Protein 4XUL (pdb70)

B-factor: mean 63.4, std 15.72, range [35.05, 127.14]

Secondary structure (DSSP, 8-state):
-----S-B--HHHHHHIIIIIHHHH-SS--GGGEEEEHHHHTT-SB--EEEEEEE-TTTSSTTTHHHHHHHHHHHHHH-TTEEEEEEEEEE-GGG--SS--HHHHHHHHHHS-HHHHHHHHHHHHHTSS-HHHHHHHHHHHSHHHHEEEE-HHHHHHTEEEETTTEEEEHHHHHHT-SEEEEEEEEEETTEEEEEEEEEE-S----HHHHHHHHHHHHHHHHHTT-TTTTHHHHHHHTTT-HHHHHHHHIIIIIISHHHHHHHHHHHHHHHHHHTT---HHHHHHHHHHHHHHHTTSTT---SHHHHHHHHTT---HHHHHHHHHHHHHHHHHHHHHHHHHHHHHHHHHHHTTS-GGGSTTT---

Foldseek 3Di:
DDDLAADFFDVVLVVCCLPPPQVLQALDSDPVQKDWDDVVVVRFTRDAATEMEGECPPVFALVCVLVSVLVSLVSQVVDPFKDWLKKWFAFDCLQDDDPLDPVSLVSNLVQDDPVLNVVLVVLCVVPVPPSVLSVLVNCVSCVCLTTPMDFSVQSNVQWDAHTPRDIDGDSVGSSPGFKMWIWMWGDRRQATHIYIYIYGRDPDDCVVVVVVVLLSQCCVCFSVLLLLSLLVLVLVVCVVPPVVNVVSSCLNRPVLVLLVNLLSLLVVLVSCVVSVNDFLVNLVSSLVNSLVCQVVPPPQDDPLSVVLVVLVVDDDSVSNSVSNNVSSVVVSVSSSVVSSVVNNVVSVVSLVVDDPVCSVVSHDD

Radius of gyration: 21.6 Å; Cα contacts (8 Å, |Δi|>4): 458; chains: 1; bounding box: 47×71×52 Å

Sequence (365 aa):
HHSPGSLIYTYKLEKYVRTKIFPKILLIPDKNRYIIKGSFRRRVPFVTDIDVVNNVYPEISRENIYDEIIKLVNNIQSDPNIILAYLSCGTDERFKISTGSSKELSNIQSLLPDNEKNEFQLVLNKYYNDQQKKLFFLNELIWDHYKLRWKPEDVLIGSMNLANNVSVNFRETVENNSTILLQYYVKLGSYPVGIDVVINYQKIDLTPAYKNAALYQLQLANYSREYYYMLFPLRYYFKNNQDISQRLENIIEKKYGLYKQLMVRIDDYHTLYKSGNLKIDMATNIVIGILRDIEKLPGFESDTIYQIKKVATNNSPSIKIEEWDILLKVLYQEINTAVNNKSRKYFYRYIAMVPPQDRSKNYIS

Nearest PDB structures (foldseek):
  4xul-assembly1_A  TM=1.003E+00  e=8.164E-62  Megavirus chiliensis
  4ams-assembly1_A  TM=9.690E-01  e=1.273E-52  Megavirus chiliensis
  4amq-assembly1_A  TM=9.498E-01  e=6.134E-34  Acanthamoeba polyphaga mimivirus
  4r32-assembly1_A  TM=4.642E-01  e=8.174E+00  Homo sapiens

Organism: NCBI:txid1094892

Structure (mmCIF, N/CA/C/O backbone):
data_4XUL
#
_entry.id   4XUL
#
_cell.length_a   99.360
_cell.length_b   99.360
_cell.length_c   168.994
_cell.angle_alpha   90.000
_cell.angle_beta   90.000
_cell.angle_gamma   90.000
#
_symmetry.space_group_name_H-M   'P 43 21 2'
#
loop_
_entity.id
_entity.type
_entity.pdbx_description
1 polymer mg662
2 non-polymer 'MAGNESIUM ION'
3 non-polymer 'SODIUM ION'
4 non-polymer "GUANOSINE-5'-TRIPHOSPHATE"
5 water water
#
loop_
_atom_site.group_PDB
_atom_site.id
_atom_site.type_symbol
_atom_site.label_atom_id
_atom_site.label_alt_id
_atom_site.label_comp_id
_atom_site.label_asym_id
_atom_site.label_entity_id
_atom_site.label_seq_id
_atom_site.pdbx_PDB_ins_code
_atom_site.Cartn_x
_atom_site.Cartn_y
_atom_site.Cartn_z
_atom_site.occupancy
_atom_site.B_iso_or_equiv
_atom_site.auth_seq_id
_atom_site.auth_comp_id
_atom_site.auth_asym_id
_atom_site.auth_atom_id
_atom_site.pdbx_PDB_model_num
ATOM 1 N N . HIS A 1 8 ? 31.305 7.054 59.905 0.75 80.32 6 HIS A N 1
ATOM 2 C CA . HIS A 1 8 ? 31.276 8.257 59.077 0.75 97.38 6 HIS A CA 1
ATOM 3 C C . HIS A 1 8 ? 29.860 8.776 58.832 0.75 87.24 6 HIS A C 1
ATOM 4 O O . HIS A 1 8 ? 28.932 7.997 58.612 0.75 95.74 6 HIS A O 1
ATOM 11 N N . HIS A 1 9 ? 29.708 10.098 58.862 0.81 95.52 7 HIS A N 1
ATOM 12 C CA . HIS A 1 9 ? 28.442 10.746 58.529 0.81 91.70 7 HIS A CA 1
ATOM 13 C C . HIS A 1 9 ? 28.663 11.970 57.635 0.81 95.36 7 HIS A C 1
ATOM 14 O O . HIS A 1 9 ? 29.737 12.575 57.648 0.81 92.99 7 HIS A O 1
ATOM 21 N N . SER A 1 10 ? 27.640 12.338 56.867 1.00 100.33 8 SER A N 1
ATOM 22 C CA . SER A 1 10 ? 27.722 13.501 55.986 1.00 112.07 8 SER A CA 1
ATOM 23 C C . SER A 1 10 ? 26.824 14.634 56.474 1.00 96.85 8 SER A C 1
ATOM 24 O O . SER A 1 10 ? 27.224 15.799 56.485 1.00 99.49 8 SER A O 1
ATOM 27 N N . PRO A 1 18 ? 15.845 33.420 50.840 1.00 113.88 16 PRO A N 1
ATOM 28 C CA . PRO A 1 18 ? 16.707 34.468 51.399 1.00 107.79 16 PRO A CA 1
ATOM 29 C C . PRO A 1 18 ? 17.075 34.209 52.860 1.00 113.68 16 PRO A C 1
ATOM 30 O O . PRO A 1 18 ? 17.372 33.072 53.234 1.00 105.40 16 PRO A O 1
ATOM 34 N N . GLY A 1 19 ? 17.051 35.263 53.670 1.00 99.45 17 GLY A N 1
ATOM 35 C CA . GLY A 1 19 ? 17.416 35.171 55.072 1.00 80.44 17 GLY A CA 1
ATOM 36 C C . GLY A 1 19 ? 17.683 36.546 55.651 1.00 80.44 17 GLY A C 1
ATOM 37 O O . GLY A 1 19 ? 17.692 37.541 54.925 1.00 81.93 17 GLY A O 1
ATOM 38 N N . SER A 1 20 ? 17.894 36.610 56.961 1.00 67.01 18 SER A N 1
ATOM 39 C CA . SER A 1 20 ? 18.198 37.878 57.609 1.00 60.56 18 SER A CA 1
ATOM 40 C C . SER A 1 20 ? 19.585 38.336 57.176 1.00 65.20 18 SER A C 1
ATOM 41 O O . SER A 1 20 ? 20.450 37.513 56.876 1.00 69.73 18 SER A O 1
ATOM 44 N N . LEU A 1 21 ? 19.796 39.647 57.135 1.00 54.55 19 LEU A N 1
ATOM 45 C CA . LEU A 1 21 ? 21.050 40.191 56.624 1.00 51.24 19 LEU A CA 1
ATOM 46 C C . LEU A 1 21 ? 22.217 39.883 57.556 1.00 49.64 19 LEU A C 1
ATOM 47 O O . LEU A 1 21 ? 22.205 40.254 58.727 1.00 45.99 19 LEU A O 1
ATOM 52 N N . ILE A 1 22 ? 23.222 39.195 57.023 1.00 52.40 20 I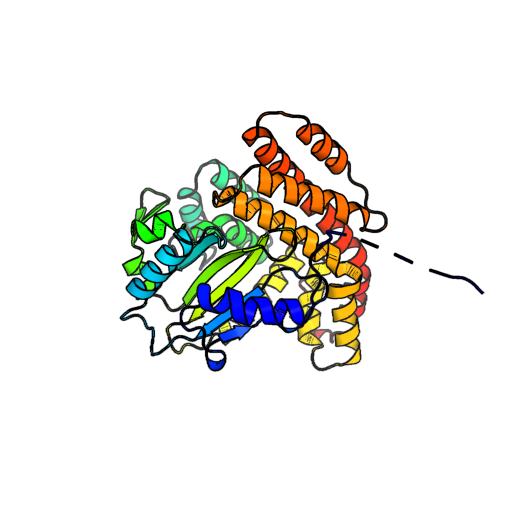LE A N 1
ATOM 53 C CA . ILE A 1 22 ? 24.415 38.847 57.786 1.00 44.69 20 ILE A CA 1
ATOM 54 C C . ILE A 1 22 ? 25.597 39.667 57.283 1.00 46.81 20 ILE A C 1
ATOM 55 O O . ILE A 1 22 ? 25.710 39.928 56.084 1.00 54.76 20 ILE A O 1
ATOM 60 N N . TYR A 1 23 ? 26.472 40.085 58.193 1.00 45.55 21 TYR A N 1
ATOM 61 C CA . TYR A 1 23 ? 27.625 40.871 57.784 1.00 52.87 21 TYR A CA 1
ATOM 62 C C . TYR A 1 23 ? 28.598 40.039 56.964 1.00 61.21 21 TYR A C 1
ATOM 63 O O . TYR A 1 23 ? 28.981 38.938 57.357 1.00 60.95 21 TYR A O 1
ATOM 72 N N . THR A 1 24 ? 28.991 40.590 55.821 1.00 61.74 22 THR A N 1
ATOM 73 C CA . THR A 1 24 ? 30.127 40.097 55.055 1.00 59.59 22 THR A CA 1
ATOM 74 C C . THR A 1 24 ? 30.947 41.304 54.630 1.00 65.18 22 THR A C 1
ATOM 75 O O . THR A 1 24 ? 30.410 42.407 54.510 1.00 57.82 22 THR A O 1
ATOM 79 N N . TYR A 1 25 ? 32.241 41.107 54.407 0.94 58.14 23 TYR A N 1
ATOM 80 C CA . TYR A 1 25 ? 33.085 42.194 53.923 0.94 65.71 23 TYR A CA 1
ATOM 81 C C . TYR A 1 25 ? 32.619 42.648 52.539 0.94 61.98 23 TYR A C 1
ATOM 82 O O . TYR A 1 25 ? 32.786 43.810 52.165 0.94 62.26 23 TYR A O 1
ATOM 91 N N . LYS A 1 26 ? 32.027 41.722 51.792 1.00 58.24 24 LYS A N 1
ATOM 92 C CA . LYS A 1 26 ? 31.444 42.027 50.491 1.00 63.58 24 LYS A CA 1
ATOM 93 C C . LYS A 1 26 ? 30.331 43.059 50.628 1.00 62.69 24 LYS A C 1
ATOM 94 O O . LYS A 1 26 ? 30.184 43.947 49.788 1.00 59.86 24 LYS A O 1
ATOM 100 N N . LEU A 1 27 ? 29.547 42.930 51.693 1.00 64.24 25 LEU A N 1
ATOM 101 C CA . LEU A 1 27 ? 28.478 43.876 51.986 1.00 55.90 25 LEU A CA 1
ATOM 102 C C . LEU A 1 27 ? 29.036 45.270 52.246 1.00 50.38 25 LEU A C 1
ATOM 103 O O . LEU A 1 27 ? 28.567 46.249 51.666 1.00 50.35 25 LEU A O 1
ATOM 108 N N . GLU A 1 28 ? 30.037 45.355 53.118 1.00 46.54 26 GLU A N 1
ATOM 109 C CA . GLU A 1 28 ? 30.654 46.637 53.445 1.00 62.63 26 GLU A CA 1
ATOM 110 C C . GLU A 1 28 ? 31.248 47.330 52.218 1.00 56.90 26 GLU A C 1
ATOM 111 O O . GLU A 1 28 ? 31.091 48.538 52.047 1.00 57.69 26 GLU A O 1
ATOM 117 N N . LYS A 1 29 ? 31.930 46.569 51.369 0.95 56.86 27 LYS A N 1
ATOM 118 C CA . LYS A 1 29 ? 32.554 47.149 50.184 0.95 53.34 27 LYS A CA 1
ATOM 119 C C . LYS A 1 29 ? 31.485 47.709 49.257 0.95 54.47 27 LYS A C 1
ATOM 120 O O . LYS A 1 29 ? 31.677 48.750 48.630 0.95 56.40 27 LYS A O 1
ATOM 126 N N . TYR A 1 30 ? 30.348 47.025 49.196 1.00 50.04 28 TYR A N 1
ATOM 127 C CA . TYR A 1 30 ? 29.227 47.491 48.392 1.00 49.71 28 TYR A CA 1
ATOM 128 C C . TYR A 1 30 ? 28.667 48.828 48.884 1.00 64.83 28 TYR A C 1
ATOM 129 O O . TYR A 1 30 ? 28.427 49.730 48.082 1.00 53.72 28 TYR A O 1
ATOM 138 N N . VAL A 1 31 ? 28.448 48.962 50.191 1.00 56.70 29 VAL A N 1
ATOM 139 C CA . VAL A 1 31 ? 27.835 50.186 50.703 1.00 56.20 29 VAL A CA 1
ATOM 140 C C . VAL A 1 31 ? 28.807 51.364 50.599 1.00 45.89 29 VAL A C 1
ATOM 141 O O . VAL A 1 31 ? 28.390 52.491 50.340 1.00 53.36 29 VAL A O 1
ATOM 145 N N . ARG A 1 32 ? 30.099 51.097 50.770 1.00 45.11 30 ARG A N 1
ATOM 146 C CA . ARG A 1 32 ? 31.108 52.148 50.712 1.00 51.23 30 ARG A CA 1
ATOM 147 C C . ARG A 1 32 ? 31.346 52.648 49.288 1.00 55.84 30 ARG A C 1
ATOM 148 O O . ARG A 1 32 ? 31.596 53.836 49.078 1.00 63.31 30 ARG A O 1
ATOM 156 N N . THR A 1 33 ? 31.265 51.748 48.312 1.00 56.89 31 THR A N 1
ATOM 157 C CA . THR A 1 33 ? 31.596 52.098 46.932 1.00 58.13 31 THR A CA 1
ATOM 158 C C . THR A 1 33 ? 30.371 52.428 46.079 1.00 56.38 31 THR A C 1
ATOM 159 O O . THR A 1 33 ? 30.465 53.205 45.129 1.00 62.85 31 THR A O 1
ATOM 163 N N . LYS A 1 34 ? 29.224 51.848 46.419 1.00 51.06 32 LYS A N 1
ATOM 164 C CA . LYS A 1 34 ? 28.018 52.054 45.624 1.00 52.02 32 LYS A CA 1
ATOM 165 C C . LYS A 1 34 ? 26.979 52.939 46.320 1.00 60.49 32 LYS A C 1
ATOM 166 O O . LYS A 1 34 ? 26.295 53.718 45.662 1.00 58.16 32 LYS A O 1
ATOM 172 N N . ILE A 1 35 ? 26.859 52.827 47.640 1.00 57.99 33 ILE A N 1
ATOM 173 C CA . ILE A 1 35 ? 25.818 53.562 48.359 1.00 48.22 33 ILE A CA 1
ATOM 174 C C . ILE A 1 35 ? 26.295 54.911 48.898 1.00 43.51 33 ILE A C 1
ATOM 175 O O . ILE A 1 35 ? 25.647 55.934 48.681 1.00 51.15 33 ILE A O 1
ATOM 180 N N . PHE A 1 36 ? 27.417 54.905 49.610 1.00 45.08 34 PHE A N 1
ATOM 181 C CA . PHE A 1 36 ? 27.947 56.127 50.215 1.00 51.19 34 PHE A CA 1
ATOM 182 C C . PHE A 1 36 ? 28.177 57.287 49.236 1.00 53.87 34 PHE A C 1
ATOM 183 O O . PHE A 1 36 ? 27.908 58.434 49.590 1.00 56.46 34 PHE A O 1
ATOM 191 N N . PRO A 1 37 ? 28.672 57.009 48.011 1.00 58.40 35 PRO A N 1
ATOM 192 C CA . PRO A 1 37 ? 28.825 58.153 47.102 1.00 52.10 35 PRO A CA 1
ATOM 193 C C . PRO A 1 37 ? 27.510 58.864 46.775 1.00 48.31 35 PRO A C 1
ATOM 194 O O . PRO A 1 37 ? 27.536 60.006 46.319 1.00 53.49 35 PRO A O 1
ATOM 198 N N . LYS A 1 38 ? 26.382 58.204 47.019 1.00 52.88 36 LYS A N 1
ATOM 199 C CA . LYS A 1 38 ? 25.077 58.772 46.704 1.00 48.44 36 LYS A CA 1
ATOM 200 C C . LYS A 1 38 ? 24.409 59.475 47.887 1.00 62.80 36 LYS A C 1
ATOM 201 O O . LYS A 1 38 ? 23.563 60.346 47.691 1.00 53.12 36 LYS A O 1
ATOM 207 N N . ILE A 1 39 ? 24.774 59.103 49.111 1.00 50.95 37 ILE A N 1
ATOM 208 C CA . ILE A 1 39 ? 24.050 59.614 50.274 1.00 50.71 37 ILE A CA 1
ATOM 209 C C . ILE A 1 39 ? 24.884 60.504 51.193 1.00 44.42 37 ILE A C 1
ATOM 210 O O . ILE A 1 39 ? 24.347 61.103 52.124 1.00 50.15 37 ILE A O 1
ATOM 215 N N . LEU A 1 40 ? 26.186 60.589 50.942 1.00 46.74 38 LEU A N 1
ATOM 216 C CA . LEU A 1 40 ? 27.041 61.488 51.709 1.00 45.05 38 LEU A CA 1
ATOM 217 C C . LEU A 1 40 ? 27.214 62.813 50.971 1.00 55.68 38 LEU A C 1
ATOM 218 O O . LEU A 1 40 ? 27.044 62.876 49.756 1.00 54.92 38 LEU A O 1
ATOM 223 N N . LEU A 1 41 ? 27.541 63.872 51.707 1.00 52.05 39 LEU A N 1
ATOM 224 C CA . LEU A 1 41 ? 27.791 65.172 51.090 1.00 53.98 39 LEU A CA 1
ATOM 225 C C . LEU A 1 41 ? 29.223 65.267 50.581 1.00 50.71 39 LEU A C 1
ATOM 226 O O . LEU A 1 41 ? 29.479 65.868 49.540 1.00 57.25 39 LEU A O 1
ATOM 231 N N . ILE A 1 42 ? 30.156 64.677 51.322 1.00 47.60 40 ILE A N 1
ATOM 232 C CA . ILE A 1 42 ? 31.535 64.553 50.864 1.00 47.86 40 ILE A CA 1
ATOM 233 C C . ILE A 1 42 ? 31.971 63.095 50.987 1.00 51.33 40 ILE A C 1
ATOM 234 O O . ILE A 1 42 ? 32.408 62.659 52.051 1.00 56.13 40 ILE A O 1
ATOM 239 N N . PRO A 1 43 ? 31.844 62.338 49.888 1.00 52.92 41 PRO A N 1
ATOM 240 C CA . PRO A 1 43 ? 32.020 60.880 49.865 1.00 50.93 41 PRO A CA 1
ATOM 241 C C . PRO A 1 43 ? 33.460 60.399 50.041 1.00 57.04 41 PRO A C 1
ATOM 242 O O . PRO A 1 43 ? 33.684 59.190 50.000 1.00 80.32 41 PRO A O 1
ATOM 246 N N . ASP A 1 44 ? 34.413 61.307 50.233 1.00 61.72 42 ASP A N 1
ATOM 247 C CA . ASP A 1 44 ? 35.808 60.903 50.386 1.00 56.36 42 ASP A CA 1
ATOM 248 C C . ASP A 1 44 ? 36.013 60.127 51.684 1.00 61.48 42 ASP A C 1
ATOM 249 O O . ASP A 1 44 ? 35.532 60.534 52.739 1.00 62.54 42 ASP A O 1
ATOM 254 N N . LYS A 1 45 ? 36.747 59.019 51.596 1.00 61.11 43 LYS A N 1
ATOM 255 C CA . LYS A 1 45 ? 36.908 58.086 52.712 1.00 60.03 43 LYS A CA 1
ATOM 256 C C . LYS A 1 45 ? 37.545 58.712 53.951 1.00 63.43 43 LYS A C 1
ATOM 257 O O . LYS A 1 45 ? 37.364 58.216 55.063 1.00 59.00 43 LYS A O 1
ATOM 263 N N . ASN A 1 46 ? 38.289 59.795 53.763 1.00 53.92 44 ASN A N 1
ATOM 264 C CA . ASN A 1 46 ? 38.918 60.472 54.890 1.00 63.25 44 ASN A CA 1
ATOM 265 C C . ASN A 1 46 ? 37.991 61.503 55.520 1.00 50.55 44 ASN A C 1
ATOM 266 O O . ASN A 1 46 ? 38.339 62.135 56.515 1.00 55.92 44 ASN A O 1
ATOM 271 N N . ARG A 1 47 ? 36.806 61.660 54.941 1.00 51.75 45 ARG A N 1
ATOM 272 C CA . ARG A 1 47 ? 35.846 62.643 55.427 1.00 55.39 45 ARG A CA 1
ATOM 273 C C . ARG A 1 47 ? 34.623 61.998 56.081 1.00 59.43 45 ARG A C 1
ATOM 274 O O . ARG A 1 47 ? 33.678 62.692 56.455 1.00 54.88 45 ARG A O 1
ATOM 282 N N . TYR A 1 48 ? 34.626 60.674 56.209 1.00 51.68 46 TYR A N 1
ATOM 283 C CA . TYR A 1 48 ? 33.541 60.015 56.926 1.00 49.97 46 TYR A CA 1
ATOM 284 C C . TYR A 1 48 ? 34.036 58.862 57.788 1.00 57.82 46 TYR A C 1
ATOM 285 O O . TYR A 1 48 ? 35.058 58.238 57.502 1.00 51.58 46 TYR A O 1
ATOM 294 N N . ILE A 1 49 ? 33.293 58.596 58.854 1.00 53.58 47 ILE A N 1
ATOM 295 C CA . ILE A 1 49 ? 33.626 57.530 59.783 1.00 58.94 47 ILE A CA 1
ATOM 296 C C . ILE A 1 49 ? 32.404 56.657 60.043 1.00 59.88 47 ILE A C 1
ATOM 297 O O . ILE A 1 49 ? 31.325 57.160 60.353 1.00 48.97 47 ILE A O 1
ATOM 302 N N . ILE A 1 50 ? 32.572 55.348 59.897 1.00 51.27 48 ILE A N 1
ATOM 303 C CA . ILE A 1 50 ? 31.520 54.411 60.257 1.00 50.70 48 ILE A CA 1
ATOM 304 C C . ILE A 1 50 ? 31.543 54.170 61.762 1.00 46.61 48 ILE A C 1
ATOM 305 O O . ILE A 1 50 ? 32.592 53.887 62.334 1.00 51.52 48 ILE A O 1
ATOM 310 N N . LYS A 1 51 ? 30.387 54.302 62.402 1.00 45.96 49 LYS A N 1
ATOM 311 C CA . LYS A 1 51 ? 30.280 54.108 63.844 1.00 48.33 49 LYS A CA 1
ATOM 312 C C . LYS A 1 51 ? 29.307 52.979 64.157 1.00 52.33 49 LYS A C 1
ATOM 313 O O . LYS A 1 51 ? 28.766 52.344 63.252 1.00 50.53 49 LYS A O 1
ATOM 319 N N . GLY A 1 52 ? 29.081 52.738 65.443 1.00 49.45 50 GLY A N 1
ATOM 320 C CA . GLY A 1 52 ? 28.085 51.771 65.868 1.00 51.12 50 GLY A CA 1
ATOM 321 C C . GLY A 1 52 ? 28.457 50.327 65.590 1.00 45.16 50 GLY A C 1
ATOM 322 O O . GLY A 1 52 ? 29.634 49.985 65.474 1.00 50.80 50 GLY A O 1
ATOM 323 N N . SER A 1 53 ? 27.441 49.481 65.467 1.00 45.30 51 SER A N 1
ATOM 324 C CA . SER A 1 53 ? 27.650 48.041 65.384 1.00 50.51 51 SER A CA 1
ATOM 325 C C . SER A 1 53 ? 28.218 47.580 64.041 1.00 47.26 51 SER A C 1
ATOM 326 O O . SER A 1 53 ? 28.843 46.523 63.966 1.00 44.15 51 SER A O 1
ATOM 329 N N . PHE A 1 54 ? 28.002 48.357 62.981 1.00 44.03 52 PHE A N 1
ATOM 330 C CA . PHE A 1 54 ? 28.524 47.975 61.669 1.00 50.08 52 PHE A CA 1
ATOM 331 C C . PHE A 1 54 ? 30.039 48.152 61.616 1.00 47.00 52 PHE A C 1
ATOM 332 O O . PHE A 1 54 ? 30.729 47.431 60.896 1.00 49.45 52 PHE A O 1
ATOM 340 N N . ARG A 1 55 ? 30.551 49.107 62.387 1.00 46.77 53 ARG A N 1
ATOM 341 C CA . ARG A 1 55 ? 31.991 49.272 62.538 1.00 52.66 53 ARG A CA 1
ATOM 342 C C . ARG A 1 55 ? 32.610 48.064 63.242 1.00 50.87 53 ARG A C 1
ATOM 343 O O . ARG A 1 55 ? 33.755 47.697 62.977 1.00 52.06 53 ARG A O 1
ATOM 351 N N . ARG A 1 56 ? 31.849 47.454 64.146 1.00 46.64 54 ARG A N 1
ATOM 352 C CA . ARG A 1 56 ? 32.310 46.268 64.863 1.00 54.94 54 ARG A CA 1
ATOM 353 C C . ARG A 1 56 ? 31.995 45.004 64.073 1.00 49.52 54 ARG A C 1
ATOM 354 O O . ARG A 1 56 ? 32.292 43.894 64.517 1.00 58.47 54 ARG A O 1
ATOM 362 N N . ARG A 1 57 ? 31.378 45.188 62.908 1.00 48.47 55 ARG A N 1
ATOM 363 C CA . ARG A 1 57 ? 31.070 44.089 61.994 1.00 44.93 55 ARG A CA 1
ATOM 364 C C . ARG A 1 57 ? 30.263 42.972 62.657 1.00 59.71 55 ARG A C 1
ATOM 365 O O . ARG A 1 57 ? 30.564 41.792 62.476 1.00 53.25 55 ARG A O 1
ATOM 373 N N . VAL A 1 58 ? 29.239 43.348 63.420 1.00 47.08 56 VAL A N 1
ATOM 374 C CA . VAL A 1 58 ? 28.401 42.366 64.101 1.00 51.82 56 VAL A CA 1
ATOM 375 C C . VAL A 1 58 ? 27.641 41.517 63.075 1.00 50.19 56 VAL A C 1
ATOM 376 O O . VAL A 1 58 ? 27.226 42.022 62.030 1.00 51.06 56 VAL A O 1
ATOM 380 N N . PRO A 1 59 ? 27.489 40.211 63.357 1.00 50.83 57 PRO A N 1
ATOM 381 C CA . PRO A 1 59 ? 26.908 39.262 62.397 1.00 48.93 57 PRO A CA 1
ATOM 382 C C . PRO A 1 59 ? 25.476 39.591 61.981 1.00 48.61 57 PRO A C 1
ATOM 383 O O . PRO A 1 59 ? 25.167 39.523 60.794 1.00 54.34 57 PRO A O 1
ATOM 387 N N . PHE A 1 60 ? 24.615 39.934 62.931 1.00 47.40 58 PHE A N 1
ATOM 388 C CA . PHE A 1 60 ? 23.240 40.278 62.587 1.00 47.12 58 PHE A CA 1
ATOM 389 C C . PHE A 1 60 ? 23.118 41.785 62.371 1.00 52.17 58 PHE A C 1
ATOM 390 O O . PHE A 1 60 ? 22.872 42.547 63.309 1.00 46.24 58 PHE A O 1
ATOM 398 N N . VAL A 1 61 ? 23.314 42.201 61.122 1.00 48.10 59 VAL A N 1
ATOM 399 C CA . VAL A 1 61 ? 23.279 43.609 60.745 1.00 44.38 59 VAL A CA 1
ATOM 400 C C . VAL A 1 61 ? 21.962 44.264 61.143 1.00 43.42 59 VAL A C 1
ATOM 401 O O . VAL A 1 61 ? 20.885 43.763 60.821 1.00 48.14 59 VAL A O 1
ATOM 405 N N . THR A 1 62 ? 22.056 45.375 61.864 1.00 40.89 60 THR A N 1
ATOM 406 C CA . THR A 1 62 ? 20.878 46.140 62.252 1.00 46.54 60 THR A CA 1
ATOM 407 C C . THR A 1 62 ? 20.724 47.356 61.349 1.00 40.27 60 THR A C 1
ATOM 408 O O . THR A 1 62 ? 19.779 47.450 60.567 1.00 52.47 60 THR A O 1
ATOM 412 N N . ASP A 1 63 ? 21.663 48.287 61.466 0.97 44.30 61 ASP A N 1
ATOM 413 C CA . ASP A 1 63 ? 21.695 49.447 60.590 0.97 46.36 61 ASP A CA 1
ATOM 414 C C . ASP A 1 63 ? 23.139 49.872 60.370 0.97 45.60 61 ASP A C 1
ATOM 415 O O . ASP A 1 63 ? 24.063 49.216 60.847 0.97 46.64 61 ASP A O 1
ATOM 420 N N . ILE A 1 64 ? 23.333 50.964 59.641 1.00 44.45 62 ILE A N 1
ATOM 421 C CA . ILE A 1 64 ? 24.672 51.495 59.426 1.00 41.36 62 ILE A CA 1
ATOM 422 C C . ILE A 1 64 ? 24.714 52.956 59.850 1.00 42.98 62 ILE A C 1
ATOM 423 O O . ILE A 1 64 ? 23.912 53.767 59.391 1.00 47.36 62 ILE A O 1
ATOM 428 N N . ASP A 1 65 ? 25.648 53.285 60.736 0.91 42.16 63 ASP A N 1
ATOM 429 C CA . ASP A 1 65 ? 25.743 54.630 61.287 0.91 41.56 63 ASP A CA 1
ATOM 430 C C . ASP A 1 65 ? 27.024 55.306 60.804 0.91 46.10 63 ASP A C 1
ATOM 431 O O . ASP A 1 65 ? 28.120 54.765 60.969 0.91 46.54 63 ASP A O 1
ATOM 436 N N . VAL A 1 66 ? 26.877 56.478 60.187 1.00 40.10 64 VAL A N 1
ATOM 437 C CA . VAL A 1 66 ? 28.010 57.187 59.583 1.00 46.22 64 VAL A CA 1
ATOM 438 C C . VAL A 1 66 ? 28.041 58.659 59.958 1.00 42.73 64 VAL A C 1
ATOM 439 O O . VAL A 1 66 ? 26.998 59.309 60.040 1.00 48.68 64 VAL A O 1
ATOM 443 N N . VAL A 1 67 ? 29.244 59.186 60.155 1.00 47.12 65 VAL A N 1
ATOM 444 C CA . VAL A 1 67 ? 29.417 60.612 60.388 1.00 44.06 65 VAL A CA 1
ATOM 445 C C . VAL A 1 67 ? 30.225 61.232 59.259 1.00 49.33 65 VAL A C 1
ATOM 446 O O . VAL A 1 67 ? 31.330 60.787 58.959 1.00 45.99 65 VAL A O 1
ATOM 450 N N . ASN A 1 68 ? 29.658 62.257 58.633 1.00 46.07 66 ASN A N 1
ATOM 451 C CA . ASN A 1 68 ? 30.316 62.971 57.549 1.00 43.10 66 ASN A CA 1
ATOM 452 C C . ASN A 1 68 ? 30.784 64.335 58.045 1.00 50.03 66 ASN A C 1
ATOM 453 O O . ASN A 1 68 ? 29.971 65.210 58.342 1.00 42.39 66 ASN A O 1
ATOM 458 N N . ASN A 1 69 ? 32.096 64.505 58.159 1.00 41.48 67 ASN A N 1
ATOM 459 C CA . ASN A 1 69 ? 32.666 65.774 58.603 1.00 52.73 67 ASN A CA 1
ATOM 460 C C . ASN A 1 69 ? 32.987 66.670 57.416 1.00 53.55 67 ASN A C 1
ATOM 461 O O . ASN A 1 69 ? 34.043 66.538 56.794 1.00 56.66 67 ASN A O 1
ATOM 466 N N . VAL A 1 70 ? 32.072 67.584 57.109 1.00 44.20 68 VAL A N 1
ATOM 467 C CA . VAL A 1 70 ? 32.125 68.314 55.846 1.00 45.81 68 VAL A CA 1
ATOM 468 C C . VAL A 1 70 ? 32.699 69.733 55.964 1.00 49.74 68 VAL A C 1
ATOM 469 O O . VAL A 1 70 ? 32.926 70.404 54.956 1.00 45.66 68 VAL A O 1
ATOM 473 N N . TYR A 1 71 ? 32.937 70.185 57.190 1.00 50.76 69 TYR A N 1
ATOM 474 C CA . TYR A 1 71 ? 33.570 71.483 57.416 1.00 45.60 69 TYR A CA 1
ATOM 475 C C . TYR A 1 71 ? 35.040 71.414 57.007 1.00 50.32 69 TYR A C 1
ATOM 476 O O . TYR A 1 71 ? 35.715 70.428 57.308 1.00 57.89 69 TYR A O 1
ATOM 485 N N . PRO A 1 72 ? 35.556 72.466 56.344 1.00 54.64 70 PRO A N 1
ATOM 486 C CA . PRO A 1 72 ? 34.914 73.744 56.010 1.00 47.12 70 PRO A CA 1
ATOM 487 C C . PRO A 1 72 ? 34.292 73.843 54.619 1.00 52.28 70 PRO A C 1
ATOM 488 O O . PRO A 1 72 ? 33.653 74.859 54.338 1.00 54.92 70 PRO A O 1
ATOM 492 N N . GLU A 1 73 ? 34.479 72.836 53.768 1.00 48.35 71 GLU A N 1
ATOM 493 C CA . GLU A 1 73 ? 33.916 72.864 52.417 1.00 45.27 71 GLU A CA 1
ATOM 494 C C . GLU A 1 73 ? 32.409 73.104 52.467 1.00 43.46 71 GLU A C 1
ATOM 495 O O . GLU A 1 73 ? 31.845 73.802 51.625 1.00 50.51 71 GLU A O 1
ATOM 501 N N . ILE A 1 74 ? 31.764 72.514 53.466 1.00 47.37 72 ILE A N 1
ATOM 502 C CA . ILE A 1 74 ? 30.356 72.771 53.723 1.00 48.41 72 ILE A CA 1
ATOM 503 C C . ILE A 1 74 ? 30.207 73.292 55.146 1.00 48.79 72 ILE A C 1
ATOM 504 O O . ILE A 1 74 ? 30.641 72.654 56.106 1.00 47.53 72 ILE A O 1
ATOM 509 N N . SER A 1 75 ? 29.617 74.475 55.266 1.00 47.02 73 SER A N 1
ATOM 510 C CA . SER A 1 75 ? 29.439 75.131 56.552 1.00 47.98 73 SER A CA 1
ATOM 511 C C . SER A 1 75 ? 28.053 75.744 56.583 1.00 43.06 73 SER A C 1
ATOM 512 O O . SER A 1 75 ? 27.212 75.406 55.752 1.00 50.39 73 SER A O 1
ATOM 515 N N . ARG A 1 76 ? 27.819 76.657 57.520 1.00 48.42 74 ARG A N 1
ATOM 516 C CA . ARG A 1 76 ? 26.538 77.355 57.598 1.00 48.99 74 ARG A CA 1
ATOM 517 C C . ARG A 1 76 ? 26.300 78.247 56.386 1.00 45.18 74 ARG A C 1
ATOM 518 O O . ARG A 1 76 ? 25.156 78.572 56.065 1.00 47.95 74 ARG A O 1
ATOM 526 N N . GLU A 1 77 ? 27.381 78.634 55.715 1.00 43.53 75 GLU A N 1
ATOM 527 C CA . GLU A 1 77 ? 27.289 79.487 54.534 1.00 47.14 75 GLU A CA 1
ATOM 528 C C . GLU A 1 77 ? 26.531 78.815 53.406 1.00 48.44 75 GLU A C 1
ATOM 529 O O . GLU A 1 77 ? 25.770 79.465 52.689 1.00 49.35 75 GLU A O 1
ATOM 535 N N . ASN A 1 78 ? 26.730 77.510 53.252 1.00 44.68 76 ASN A N 1
ATOM 536 C CA . ASN A 1 78 ? 26.159 76.805 52.110 1.00 53.60 76 ASN A CA 1
ATOM 537 C C . ASN A 1 78 ? 25.453 75.493 52.451 1.00 44.25 76 ASN A C 1
ATOM 538 O O . ASN A 1 78 ? 25.100 74.735 51.550 1.00 48.30 76 ASN A O 1
ATOM 543 N N . ILE A 1 79 ? 25.231 75.231 53.738 1.00 49.22 77 ILE A N 1
ATOM 544 C CA . ILE A 1 79 ? 24.596 73.980 54.151 1.00 41.08 77 ILE A CA 1
ATOM 545 C C . ILE A 1 79 ? 23.185 73.846 53.577 1.00 48.06 77 ILE A C 1
ATOM 546 O O . ILE A 1 79 ? 22.766 72.747 53.202 1.00 46.88 77 ILE A O 1
ATOM 551 N N . TYR A 1 80 ? 22.466 74.961 53.475 1.00 47.18 78 TYR A N 1
ATOM 552 C CA . TYR A 1 80 ? 21.105 74.930 52.953 1.00 43.95 78 TYR A CA 1
ATOM 553 C C . TYR A 1 80 ? 21.076 74.472 51.496 1.00 48.96 78 TYR A C 1
ATOM 554 O O . TYR A 1 80 ? 20.323 73.567 51.135 1.00 48.76 78 TYR A O 1
ATOM 563 N N . ASP A 1 81 ? 21.897 75.100 50.662 1.00 42.98 79 ASP A N 1
ATOM 564 C CA . ASP A 1 81 ? 21.940 74.758 49.244 1.00 50.48 79 ASP A CA 1
ATOM 565 C C . ASP A 1 81 ? 22.408 73.322 49.033 1.00 42.85 79 ASP A C 1
ATOM 566 O O . ASP A 1 81 ? 21.899 72.617 48.163 1.00 45.07 79 ASP A O 1
ATOM 571 N N . GLU A 1 82 ? 23.373 72.887 49.836 1.00 36.80 80 GLU A N 1
ATOM 572 C CA . GLU A 1 82 ? 23.895 71.530 49.712 1.00 48.35 80 GLU A CA 1
ATOM 573 C C . GLU A 1 82 ? 22.852 70.490 50.117 1.00 48.40 80 GLU A C 1
ATOM 574 O O . GLU A 1 82 ? 22.739 69.442 49.485 1.00 48.92 80 GLU A O 1
ATOM 580 N N . ILE A 1 83 ? 22.084 70.786 51.161 1.00 43.16 81 ILE A N 1
ATOM 581 C CA . ILE A 1 83 ? 21.057 69.862 51.630 1.00 42.80 81 ILE A CA 1
ATOM 582 C C . ILE A 1 83 ? 19.900 69.781 50.634 1.00 44.62 81 ILE A C 1
ATOM 583 O O . ILE A 1 83 ? 19.414 68.690 50.325 1.00 46.12 81 ILE A O 1
ATOM 588 N N . ILE A 1 84 ? 19.469 70.932 50.125 1.00 48.05 82 ILE A N 1
ATOM 589 C CA . ILE A 1 84 ? 18.395 70.979 49.132 1.00 49.98 82 ILE A CA 1
ATOM 590 C C . ILE A 1 84 ? 18.766 70.158 47.899 1.00 47.25 82 ILE A C 1
ATOM 591 O O . ILE A 1 84 ? 17.949 69.401 47.368 1.00 47.90 82 ILE A O 1
ATOM 596 N N . LYS A 1 85 ? 20.014 70.304 47.467 1.00 39.79 83 LYS A N 1
ATOM 597 C CA . LYS A 1 85 ? 20.544 69.571 46.321 1.00 46.88 83 LYS A CA 1
ATOM 598 C C . LYS A 1 85 ? 20.591 68.067 46.591 1.00 46.83 83 LYS A C 1
ATOM 599 O O . LYS A 1 85 ? 20.217 67.261 45.740 1.00 49.22 83 LYS A O 1
ATOM 605 N N . LEU A 1 86 ? 21.044 67.699 47.786 1.00 47.30 84 LEU A N 1
ATOM 606 C CA . LEU A 1 86 ? 21.100 66.299 48.194 1.00 39.37 84 LEU A CA 1
ATOM 607 C C . LEU A 1 86 ? 19.711 65.674 48.222 1.00 42.58 84 LEU A C 1
ATOM 608 O O . LEU A 1 86 ? 19.502 64.591 47.676 1.00 43.67 84 LEU A O 1
ATOM 613 N N . VAL A 1 87 ? 18.763 66.361 48.854 1.00 40.08 85 VAL A N 1
ATOM 614 C CA . VAL A 1 87 ? 17.399 65.855 48.959 1.00 41.85 85 VAL A CA 1
ATOM 615 C C . VAL A 1 87 ? 16.757 65.696 47.580 1.00 52.22 85 VAL A C 1
ATOM 616 O O . VAL A 1 87 ? 16.068 64.709 47.319 1.00 49.64 85 VAL A O 1
ATOM 620 N N . ASN A 1 88 ? 16.997 66.654 46.691 1.00 47.13 86 ASN A N 1
ATOM 621 C CA . ASN A 1 88 ? 16.460 66.568 45.337 1.00 48.39 86 ASN A CA 1
ATOM 622 C C . ASN A 1 88 ? 17.027 65.373 44.576 1.00 40.85 86 ASN A C 1
ATOM 623 O O . ASN A 1 88 ? 16.308 64.708 43.833 1.00 45.19 86 ASN A O 1
ATOM 628 N N . ASN A 1 89 ? 18.313 65.095 44.769 1.00 44.99 87 ASN A N 1
ATOM 629 C CA . ASN A 1 89 ? 18.931 63.921 44.158 1.00 52.66 87 ASN A CA 1
ATOM 630 C C . ASN A 1 89 ? 18.343 62.615 44.686 1.00 53.47 87 ASN A C 1
ATOM 631 O O . ASN A 1 89 ? 18.112 61.678 43.921 1.00 51.01 87 ASN A O 1
ATOM 636 N N . ILE A 1 90 ? 18.101 62.558 45.993 1.00 43.02 88 ILE A N 1
ATOM 637 C CA . ILE A 1 90 ? 17.567 61.349 46.611 1.00 46.73 88 ILE A CA 1
ATOM 638 C C . ILE A 1 90 ? 16.143 61.068 46.143 1.00 46.18 88 ILE A C 1
ATOM 639 O O . ILE A 1 90 ? 15.797 59.923 45.849 1.00 49.48 88 ILE A O 1
ATOM 644 N N . GLN A 1 91 ? 15.326 62.117 46.068 1.00 46.17 89 GLN A N 1
ATOM 645 C CA . GLN A 1 91 ? 13.941 61.984 45.621 1.00 46.44 89 GLN A CA 1
ATOM 646 C C . GLN A 1 91 ? 13.855 61.483 44.181 1.00 44.77 89 GLN A C 1
ATOM 647 O O . GLN A 1 91 ? 12.843 60.915 43.779 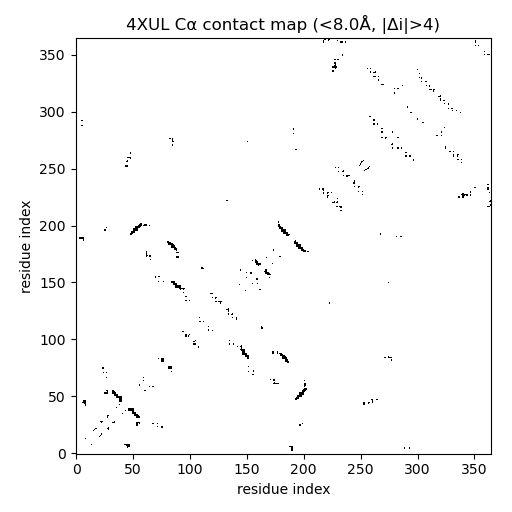1.00 56.44 89 GLN A O 1
ATOM 653 N N . SER A 1 92 ? 14.923 61.694 43.415 1.00 46.86 90 SER A N 1
ATOM 654 C CA . SER A 1 92 ? 14.989 61.230 42.033 1.00 53.31 90 SER A CA 1
ATOM 655 C C . SER A 1 92 ? 15.528 59.805 41.940 1.00 63.56 90 SER A C 1
ATOM 656 O O . SER A 1 92 ? 15.436 59.172 40.891 1.00 62.74 90 SER A O 1
ATOM 659 N N . ASP A 1 93 ? 16.103 59.308 43.032 1.00 50.72 91 ASP A N 1
ATOM 660 C CA . ASP A 1 93 ? 16.633 57.946 43.052 1.00 47.79 91 ASP A CA 1
ATOM 661 C C . ASP A 1 93 ? 15.584 56.979 43.587 1.00 58.71 91 ASP A C 1
ATOM 662 O O . ASP A 1 93 ? 15.197 57.054 44.754 1.00 56.97 91 ASP A O 1
ATOM 667 N N . PRO A 1 94 ? 15.128 56.055 42.732 1.00 67.97 92 PRO A N 1
ATOM 668 C CA . PRO A 1 94 ? 14.093 55.092 43.116 1.00 63.10 92 PRO A CA 1
ATOM 669 C C . PRO A 1 94 ? 14.625 53.968 44.010 1.00 56.31 92 PRO A C 1
ATOM 670 O O . PRO A 1 94 ? 13.835 53.175 44.517 1.00 70.54 92 PRO A O 1
ATOM 674 N N . ASN A 1 95 ? 15.940 53.914 44.207 1.00 50.01 93 ASN A N 1
ATOM 675 C CA . ASN A 1 95 ? 16.558 52.851 44.998 1.00 59.03 93 ASN A CA 1
ATOM 676 C C . ASN A 1 95 ? 17.000 53.298 46.391 1.00 69.97 93 ASN A C 1
ATOM 677 O O . ASN A 1 95 ? 17.469 52.486 47.191 1.00 62.30 93 ASN A O 1
ATOM 682 N N . ILE A 1 96 ? 16.859 54.589 46.675 1.00 56.76 94 ILE A N 1
ATOM 683 C CA . ILE A 1 96 ? 17.213 55.126 47.984 1.00 54.66 94 ILE A CA 1
ATOM 684 C C . ILE A 1 96 ? 16.063 55.943 48.561 1.00 48.77 94 ILE A C 1
ATOM 685 O O . ILE A 1 96 ? 15.511 56.816 47.896 1.00 57.51 94 ILE A O 1
ATOM 690 N N . ILE A 1 97 ? 15.701 55.646 49.804 1.00 49.98 95 ILE A N 1
ATOM 691 C CA . ILE A 1 97 ? 14.633 56.363 50.485 1.00 47.64 95 ILE A CA 1
ATOM 692 C C . ILE A 1 97 ? 15.199 57.276 51.570 1.00 52.82 95 ILE A C 1
ATOM 693 O O . ILE A 1 97 ? 16.051 56.867 52.357 1.00 52.78 95 ILE A O 1
ATOM 698 N N . LEU A 1 98 ? 14.733 58.519 51.600 1.00 50.11 96 LEU A N 1
ATOM 699 C CA . LEU A 1 98 ? 15.051 59.417 52.700 1.00 44.84 96 LEU A CA 1
ATOM 700 C C . LEU A 1 98 ? 13.791 59.598 53.530 1.00 49.68 96 LEU A C 1
ATOM 701 O O . LEU A 1 98 ? 12.874 60.310 53.135 1.00 55.11 96 LEU A O 1
ATOM 706 N N . ALA A 1 99 ? 13.742 58.925 54.674 1.00 50.46 97 ALA A N 1
ATOM 707 C CA . ALA A 1 99 ? 12.552 58.935 55.512 1.00 45.90 97 ALA A CA 1
ATOM 708 C C . ALA A 1 99 ? 12.400 60.263 56.237 1.00 49.87 97 ALA A C 1
ATOM 709 O O . ALA A 1 99 ? 11.376 60.936 56.121 1.00 54.16 97 ALA A O 1
ATOM 711 N N . TYR A 1 100 ? 13.429 60.629 56.992 1.00 51.26 98 TYR A N 1
ATOM 712 C CA . TYR A 1 100 ? 13.399 61.849 57.784 1.00 54.43 98 TYR A CA 1
ATOM 713 C C . TYR A 1 100 ? 14.731 62.573 57.762 1.00 46.85 98 TYR A C 1
ATOM 714 O O . TYR A 1 100 ? 15.790 61.961 57.621 1.00 53.99 98 TYR A O 1
ATOM 723 N N . LEU A 1 101 ? 14.662 63.885 57.927 0.94 44.12 99 LEU A N 1
ATOM 724 C CA . LEU A 1 101 ? 15.842 64.699 58.142 0.94 40.83 99 LEU A CA 1
ATOM 725 C C . LEU A 1 101 ? 15.653 65.403 59.483 0.94 43.73 99 LEU A C 1
ATOM 726 O O . LEU A 1 101 ? 14.665 66.111 59.676 0.94 50.66 99 LEU A O 1
ATOM 731 N N . SER A 1 102 ? 16.574 65.186 60.418 1.00 39.48 100 SER A N 1
ATOM 732 C CA . SER A 1 102 ? 16.436 65.772 61.747 1.00 48.70 100 SER A CA 1
ATOM 733 C C . SER A 1 102 ? 17.408 66.923 61.966 1.00 47.60 100 SER A C 1
ATOM 734 O O . SER A 1 102 ? 18.618 66.778 61.782 1.00 47.78 100 SER A O 1
ATOM 737 N N . CYS A 1 103 ? 16.862 68.067 62.364 0.99 45.22 101 CYS A N 1
ATOM 738 C CA . CYS A 1 103 ? 17.660 69.257 62.624 0.77 40.31 101 CYS A CA 1
ATOM 739 C C . CYS A 1 103 ? 16.865 70.277 63.428 1.00 43.31 101 CYS A C 1
ATOM 740 O O . CYS A 1 103 ? 15.733 70.614 63.073 1.00 44.77 101 CYS A O 1
ATOM 743 N N . GLY A 1 104 ? 17.457 70.761 64.514 0.98 45.01 102 GLY A N 1
ATOM 744 C CA . GLY A 1 104 ? 16.855 71.833 65.282 0.98 45.18 102 GLY A CA 1
ATOM 745 C C . GLY A 1 104 ? 15.943 71.380 66.402 0.98 56.30 102 GLY A C 1
ATOM 746 O O . GLY A 1 104 ? 15.576 70.208 66.498 0.98 50.71 102 GLY A O 1
ATOM 747 N N . THR A 1 105 ? 15.577 72.327 67.258 1.00 52.62 103 THR A N 1
ATOM 748 C CA . THR A 1 105 ? 14.702 72.042 68.383 1.00 52.07 103 THR A CA 1
ATOM 749 C C . THR A 1 105 ? 13.572 73.052 68.503 1.00 61.78 103 THR A C 1
ATOM 750 O O . THR A 1 105 ? 13.704 74.209 68.100 1.00 59.75 103 THR A O 1
ATOM 754 N N . ASP A 1 106 ? 12.457 72.592 69.058 1.00 54.23 104 ASP A N 1
ATOM 755 C CA . ASP A 1 106 ? 11.374 73.467 69.476 1.00 56.77 104 ASP A CA 1
ATOM 756 C C . ASP A 1 106 ? 11.506 73.672 70.982 1.00 60.76 104 ASP A C 1
ATOM 757 O O . ASP A 1 106 ? 11.101 72.814 71.771 1.00 54.78 104 ASP A O 1
ATOM 762 N N . GLU A 1 107 ? 12.078 74.807 71.373 0.98 63.22 105 GLU A N 1
ATOM 763 C CA . GLU A 1 107 ? 12.421 75.063 72.769 0.98 64.13 105 GLU A CA 1
ATOM 764 C C . GLU A 1 107 ? 11.204 75.179 73.685 0.98 58.87 105 GLU A C 1
ATOM 765 O O . GLU A 1 107 ? 11.343 75.180 74.906 0.98 67.44 105 GLU A O 1
ATOM 771 N N . ARG A 1 108 ? 10.015 75.271 73.099 1.00 65.49 106 ARG A N 1
ATOM 772 C CA . ARG A 1 108 ? 8.783 75.260 73.878 1.00 60.68 106 ARG A CA 1
ATOM 773 C C . ARG A 1 108 ? 8.620 73.926 74.598 1.00 74.54 106 ARG A C 1
ATOM 774 O O . ARG A 1 108 ? 7.936 73.843 75.616 1.00 72.06 106 ARG A O 1
ATOM 782 N N . PHE A 1 109 ? 9.249 72.884 74.058 0.99 67.21 107 PHE A N 1
ATOM 783 C CA . PHE A 1 109 ? 9.129 71.541 74.617 0.99 58.54 107 PHE A CA 1
ATOM 784 C C . PHE A 1 109 ? 10.370 71.105 75.379 0.99 59.64 107 PHE A C 1
ATOM 785 O O . PHE A 1 109 ? 10.562 69.916 75.628 0.99 66.55 107 PHE A O 1
ATOM 793 N N . LYS A 1 110 ? 11.216 72.061 75.744 1.00 59.67 108 LYS A N 1
ATOM 794 C CA . LYS A 1 110 ? 12.385 71.745 76.553 1.00 57.95 108 LYS A CA 1
ATOM 795 C C . LYS A 1 110 ? 12.029 71.682 78.031 1.00 73.96 108 LYS A C 1
ATOM 796 O O . LYS A 1 110 ? 11.467 72.626 78.588 1.00 75.89 108 LYS A O 1
ATOM 802 N N . ILE A 1 111 ? 12.353 70.558 78.658 0.98 77.95 109 ILE A N 1
ATOM 803 C CA . ILE A 1 111 ? 12.188 70.408 80.096 0.98 66.40 109 ILE A CA 1
ATOM 804 C C . ILE A 1 111 ? 13.487 70.795 80.795 0.98 64.32 109 ILE A C 1
ATOM 805 O O . ILE A 1 111 ? 14.484 70.078 80.712 0.98 74.25 109 ILE A O 1
ATOM 810 N N . SER A 1 112 ? 13.471 71.938 81.474 0.86 71.07 110 SER A N 1
ATOM 811 C CA . SER A 1 112 ? 14.665 72.461 82.130 0.86 61.21 110 SER A CA 1
ATOM 812 C C . SER A 1 112 ? 14.569 72.358 83.649 0.86 70.91 110 SER A C 1
ATOM 813 O O . SER A 1 112 ? 15.494 71.881 84.306 0.86 78.39 110 SER A O 1
ATOM 816 N N . THR A 1 113 ? 13.445 72.810 84.200 0.97 76.01 111 THR A N 1
ATOM 817 C CA . THR A 1 113 ? 13.255 72.839 85.648 0.97 82.85 111 THR A CA 1
ATOM 818 C C . THR A 1 113 ? 12.472 71.632 86.151 0.97 80.71 111 THR A C 1
ATOM 819 O O . THR A 1 113 ? 12.743 71.112 87.230 0.97 80.37 111 THR A O 1
ATOM 823 N N . GLY A 1 114 ? 11.494 71.194 85.366 0.83 72.65 112 GLY A N 1
ATOM 824 C CA . GLY A 1 114 ? 10.649 70.082 85.757 0.83 76.12 112 GLY A CA 1
ATOM 825 C C . GLY A 1 114 ? 9.558 70.511 86.718 0.83 85.16 112 GLY A C 1
ATOM 826 O O . GLY A 1 114 ? 8.839 69.676 87.266 0.83 91.09 112 GLY A O 1
ATOM 827 N N . SER A 1 115 ? 9.437 71.819 86.922 1.00 86.60 113 SER A N 1
ATOM 828 C CA . SER A 1 115 ? 8.413 72.373 87.801 0.86 84.79 113 SER A CA 1
ATOM 829 C C . SER A 1 115 ? 7.018 72.124 87.242 1.00 92.29 113 SER A C 1
ATOM 830 O O . SER A 1 115 ? 6.855 71.873 86.049 1.00 98.39 113 SER A O 1
ATOM 833 N N . SER A 1 116 ? 6.015 72.208 88.110 0.86 90.31 114 SER A N 1
ATOM 834 C CA . SER A 1 116 ? 4.647 71.852 87.748 0.86 82.83 114 SER A CA 1
ATOM 835 C C . SER A 1 116 ? 4.060 72.739 86.659 0.86 82.23 114 SER A C 1
ATOM 836 O O . SER A 1 116 ? 3.224 72.290 85.875 0.86 81.74 114 SER A O 1
ATOM 839 N N . LYS A 1 117 ? 4.476 74.000 86.612 1.00 81.19 115 LYS A N 1
ATOM 840 C CA . LYS A 1 117 ? 3.897 74.903 85.623 1.00 87.50 115 LYS A CA 1
ATOM 841 C C . LYS A 1 117 ? 4.614 74.758 84.278 0.54 80.10 115 LYS A C 1
ATOM 842 O O . LYS A 1 117 ? 4.004 74.922 83.222 1.00 84.08 115 LYS A O 1
ATOM 848 N N . GLU A 1 118 ? 5.900 74.421 84.315 1.00 80.71 116 GLU A N 1
ATOM 849 C CA . GLU A 1 118 ? 6.657 74.173 83.090 1.00 86.07 116 GLU A CA 1
ATOM 850 C C . GLU A 1 118 ? 6.043 72.995 82.343 1.00 75.75 116 GLU A C 1
ATOM 851 O O . GLU A 1 118 ? 5.778 73.073 81.142 0.70 70.06 116 GLU A O 1
ATOM 857 N N . LEU A 1 119 ? 5.799 71.913 83.076 1.00 71.05 117 LEU A N 1
ATOM 858 C CA . LEU A 1 119 ? 5.179 70.722 82.509 1.00 71.46 117 LEU A CA 1
ATOM 859 C C . LEU A 1 119 ? 3.732 71.003 82.111 1.00 73.75 117 LEU A C 1
ATOM 860 O O . LEU A 1 119 ? 3.207 70.398 81.174 0.89 79.17 117 LEU A O 1
ATOM 865 N N . SER A 1 120 ? 3.097 71.932 82.820 0.85 78.13 118 SER A N 1
ATOM 866 C CA . SER A 1 120 ? 1.726 72.323 82.515 0.64 80.90 118 SER A CA 1
ATOM 867 C C . SER A 1 120 ? 1.656 73.039 81.172 1.00 69.69 118 SER A C 1
ATOM 868 O O . SER A 1 120 ? 0.821 72.712 80.327 1.00 76.94 118 SER A O 1
ATOM 871 N N . ASN A 1 121 ? 2.538 74.018 80.986 1.00 66.12 119 ASN A N 1
ATOM 872 C CA . ASN A 1 121 ? 2.617 74.760 79.731 0.74 75.70 119 ASN A CA 1
ATOM 873 C C . ASN A 1 121 ? 2.890 73.852 78.536 1.00 67.40 119 ASN A C 1
ATOM 874 O O . ASN A 1 121 ? 2.326 74.042 77.459 0.63 65.92 119 ASN A O 1
ATOM 879 N N . ILE A 1 122 ? 3.759 72.866 78.735 0.96 72.06 120 ILE A N 1
ATOM 880 C CA . ILE A 1 122 ? 4.088 71.905 77.688 1.00 60.44 120 ILE A CA 1
ATOM 881 C C . ILE A 1 122 ? 2.881 71.035 77.343 1.00 68.40 120 ILE A C 1
ATOM 882 O O . ILE A 1 122 ? 2.577 70.820 76.169 0.83 63.94 120 ILE A O 1
ATOM 887 N N . GLN A 1 123 ? 2.187 70.552 78.370 1.00 75.84 121 GLN A N 1
ATOM 888 C CA . GLN A 1 123 ? 1.034 69.676 78.176 0.79 77.07 121 GLN A CA 1
ATOM 889 C C . GLN A 1 123 ? -0.088 70.366 77.401 1.00 68.67 121 GLN A C 1
ATOM 890 O O . GLN A 1 123 ? -0.833 69.719 76.664 1.00 76.68 121 GLN A O 1
ATOM 896 N N . SER A 1 124 ? -0.200 71.680 77.569 1.00 76.65 122 SER A N 1
ATOM 897 C CA . SER A 1 124 ? -1.247 72.455 76.910 1.00 74.14 122 SER A CA 1
ATOM 898 C C . SER A 1 124 ? -1.072 72.484 75.394 0.58 77.56 122 SER A C 1
ATOM 899 O O . SER A 1 124 ? -2.049 72.563 74.648 0.98 87.92 122 SER A O 1
ATOM 902 N N . LEU A 1 125 ? 0.177 72.419 74.945 1.00 82.37 123 LEU A N 1
ATOM 903 C CA . LEU A 1 125 ? 0.487 72.509 73.523 1.00 70.48 123 LEU A CA 1
ATOM 904 C C . LEU A 1 125 ? 0.142 71.221 72.783 1.00 71.35 123 LEU A C 1
ATOM 905 O O . LEU A 1 125 ? -0.032 71.220 71.565 0.64 73.85 123 LEU A O 1
ATOM 910 N N . LEU A 1 126 ? 0.042 70.126 73.529 0.95 67.54 124 LEU A N 1
ATOM 911 C CA . LEU A 1 126 ? -0.212 68.814 72.943 0.95 69.61 124 LEU A CA 1
ATOM 912 C C . LEU A 1 126 ? -1.659 68.658 72.486 0.95 81.66 124 LEU A C 1
ATOM 913 O O . LEU A 1 126 ? -2.540 69.378 72.952 0.95 79.82 124 LEU A O 1
ATOM 918 N N . PRO A 1 127 ? -1.907 67.721 71.558 0.87 79.55 125 PRO A N 1
ATOM 919 C CA . PRO A 1 127 ? -3.293 67.331 71.279 1.00 85.92 125 PRO A CA 1
ATOM 920 C C . PRO A 1 127 ? -3.879 66.562 72.459 0.31 89.96 125 PRO A C 1
ATOM 921 O O . PRO A 1 127 ? -3.125 66.110 73.321 1.00 92.92 125 PRO A O 1
ATOM 925 N N . ASP A 1 128 ? -5.201 66.421 72.493 1.00 95.96 126 ASP A N 1
ATOM 926 C CA . ASP A 1 128 ? -5.887 65.826 73.637 0.62 94.87 126 ASP A CA 1
ATOM 927 C C . ASP A 1 128 ? -5.390 64.421 73.973 1.00 93.19 126 ASP A C 1
ATOM 928 O O . ASP A 1 128 ? -5.146 64.108 75.139 1.00 96.04 126 ASP A O 1
ATOM 933 N N . ASN A 1 129 ? -5.232 63.581 72.953 1.00 93.07 127 ASN A N 1
ATOM 934 C CA . ASN A 1 129 ? -4.796 62.203 73.163 1.00 87.50 127 ASN A CA 1
ATOM 935 C C . ASN A 1 129 ? -3.393 62.124 73.762 1.00 97.12 127 ASN A C 1
ATOM 936 O O . ASN A 1 129 ? -3.068 61.175 74.478 1.00 96.84 127 ASN A O 1
ATOM 941 N N . GLU A 1 130 ? -2.566 63.122 73.467 1.00 83.45 128 GLU A N 1
ATOM 942 C CA . GLU A 1 130 ? -1.221 63.183 74.026 1.00 84.99 128 GLU A CA 1
ATOM 943 C C . GLU A 1 130 ? -1.239 63.843 75.401 0.95 79.71 128 GLU A C 1
ATOM 944 O O . GLU A 1 130 ? -0.349 63.611 76.218 0.90 79.14 128 GLU A O 1
ATOM 950 N N . LYS A 1 131 ? -2.254 64.667 75.650 1.00 83.16 129 LYS A N 1
ATOM 951 C CA . LYS A 1 131 ? -2.436 65.266 76.969 0.49 85.87 129 LYS A CA 1
ATOM 952 C C . LYS A 1 131 ? -2.717 64.185 78.006 0.95 82.46 129 LYS A C 1
ATOM 953 O O . LYS A 1 131 ? -2.205 64.238 79.125 1.00 80.99 129 LYS A O 1
ATOM 959 N N . ASN A 1 132 ? -3.528 63.204 77.620 1.00 87.18 130 ASN A N 1
ATOM 960 C CA . ASN A 1 132 ? -3.860 62.086 78.495 1.00 86.99 130 ASN A CA 1
ATOM 961 C C . ASN A 1 132 ? -2.625 61.272 78.851 1.00 87.79 130 ASN A C 1
ATOM 962 O O . ASN A 1 132 ? -2.342 61.040 80.028 1.00 84.03 130 ASN A O 1
ATOM 967 N N . GLU A 1 133 ? -1.896 60.843 77.824 0.96 85.46 131 GLU A N 1
ATOM 968 C CA . GLU A 1 133 ? -0.663 60.087 78.011 0.96 80.17 131 GLU A CA 1
ATOM 969 C C . GLU A 1 133 ? 0.341 60.868 78.851 0.96 77.95 131 GLU A C 1
ATOM 970 O O . GLU A 1 133 ? 1.073 60.290 79.655 0.96 77.49 131 GLU A O 1
ATOM 976 N N . PHE A 1 134 ? 0.365 62.183 78.659 1.00 77.86 132 PHE A N 1
ATOM 977 C CA . PHE A 1 134 ? 1.216 63.064 79.449 0.83 73.82 132 PHE A CA 1
ATOM 978 C C . PHE A 1 134 ? 0.795 63.009 80.912 0.94 78.69 132 PHE A C 1
ATOM 979 O O . PHE A 1 134 ? 1.635 62.948 81.811 1.00 77.03 132 PHE A O 1
ATOM 987 N N . GLN A 1 135 ? -0.516 63.027 81.137 0.87 83.92 133 GLN A N 1
ATOM 988 C CA . GLN A 1 135 ? -1.074 63.002 82.483 0.52 82.74 133 GLN A CA 1
ATOM 989 C C . GLN A 1 135 ? -0.770 61.682 83.186 1.00 80.06 133 GLN A C 1
ATOM 990 O O . GLN A 1 135 ? -0.391 61.672 84.358 1.00 77.82 133 GLN A O 1
ATOM 996 N N . LEU A 1 136 ? -0.936 60.575 82.464 1.00 75.21 134 LEU A N 1
ATOM 997 C CA . LEU A 1 136 ? -0.684 59.243 83.011 1.00 81.75 134 LEU A CA 1
ATOM 998 C C . LEU A 1 136 ? 0.738 59.106 83.548 1.00 85.75 134 LEU A C 1
ATOM 999 O O . LEU A 1 136 ? 0.957 58.518 84.608 0.77 88.30 134 LEU A O 1
ATOM 1004 N N . VAL A 1 137 ? 1.699 59.654 82.810 1.00 85.32 135 VAL A N 1
ATOM 1005 C CA . VAL A 1 137 ? 3.101 59.619 83.214 1.00 75.61 135 VAL A CA 1
ATOM 1006 C C . VAL A 1 137 ? 3.317 60.432 84.489 1.00 78.69 135 VAL A C 1
ATOM 1007 O O . VAL A 1 137 ? 4.088 60.037 85.368 1.00 78.66 135 VAL A O 1
ATOM 1011 N N . LEU A 1 138 ? 2.626 61.564 84.584 1.00 72.46 136 LEU A N 1
ATOM 1012 C CA . LEU A 1 138 ? 2.717 62.432 85.755 0.91 85.89 136 LEU A CA 1
ATOM 1013 C C . LEU A 1 138 ? 2.275 61.705 87.020 0.68 82.94 136 LEU A C 1
ATOM 1014 O O . LEU A 1 138 ? 2.935 61.783 88.058 1.00 86.31 136 LEU A O 1
ATOM 1019 N N . ASN A 1 139 ? 1.155 60.995 86.924 1.00 79.84 137 ASN A N 1
ATOM 1020 C CA . ASN A 1 139 ? 0.614 60.261 88.061 0.33 82.98 137 ASN A CA 1
ATOM 1021 C C . ASN A 1 139 ? 1.491 59.077 88.446 1.00 79.46 137 ASN A C 1
ATOM 1022 O O . ASN A 1 139 ? 1.898 58.946 89.602 0.94 91.00 137 ASN A O 1
ATOM 1027 N N . LYS A 1 140 ? 1.782 58.229 87.463 1.00 87.56 138 LYS A N 1
ATOM 1028 C CA . LYS A 1 140 ? 2.533 56.992 87.669 1.00 74.14 138 LYS A CA 1
ATOM 1029 C C . LYS A 1 140 ? 3.882 57.211 88.355 0.65 87.88 138 LYS A C 1
ATOM 1030 O O . LYS A 1 140 ? 4.326 56.376 89.145 0.68 91.56 138 LYS A O 1
ATOM 1036 N N . TYR A 1 141 ? 4.528 58.334 88.063 0.90 87.52 139 TYR A N 1
ATOM 1037 C CA . TYR A 1 141 ? 5.829 58.622 88.652 0.90 80.29 139 TYR A CA 1
ATOM 1038 C C . TYR A 1 141 ? 5.790 59.885 89.507 0.90 84.62 139 TYR A C 1
ATOM 1039 O O . TYR A 1 141 ? 6.672 60.738 89.418 0.90 98.55 139 TYR A O 1
ATOM 1048 N N . TYR A 1 142 ? 4.760 59.984 90.341 0.77 96.79 140 TYR A N 1
ATOM 1049 C CA . TYR A 1 142 ? 4.598 61.100 91.269 0.77 84.83 140 TYR A CA 1
ATOM 1050 C C . TYR A 1 142 ? 5.799 61.235 92.205 0.77 87.84 140 TYR A C 1
ATOM 1051 O O . TYR A 1 142 ? 6.193 62.343 92.573 0.77 80.64 140 TYR A O 1
ATOM 1060 N N . ASN A 1 143 ? 6.376 60.098 92.582 0.83 85.63 141 ASN A N 1
ATOM 1061 C CA . ASN A 1 143 ? 7.445 60.057 93.574 0.83 85.01 141 ASN A CA 1
ATOM 1062 C C . ASN A 1 143 ? 8.839 60.180 92.966 0.83 99.78 141 ASN A C 1
ATOM 1063 O O . ASN A 1 143 ? 9.677 60.935 93.463 0.83 101.15 141 ASN A O 1
ATOM 1068 N N . ASP A 1 144 ? 9.082 59.433 91.894 0.93 103.70 142 ASP A N 1
ATOM 1069 C CA . ASP A 1 144 ? 10.381 59.439 91.233 0.93 85.87 142 ASP A CA 1
ATOM 1070 C C . ASP A 1 144 ? 10.436 60.559 90.201 0.93 90.33 142 ASP A C 1
ATOM 1071 O O . ASP A 1 144 ? 9.939 60.411 89.085 0.93 89.25 142 ASP A O 1
ATOM 1076 N N . GLN A 1 145 ? 11.040 61.679 90.586 0.99 87.71 143 GLN A N 1
ATOM 1077 C CA . GLN A 1 145 ? 11.099 62.861 89.734 0.99 91.55 143 GLN A CA 1
ATOM 1078 C C . GLN A 1 145 ? 11.868 62.593 88.444 0.99 79.78 143 GLN A C 1
ATOM 1079 O O . GLN A 1 145 ? 11.373 62.873 87.351 0.99 78.23 143 GLN A O 1
ATOM 1085 N N . GLN A 1 146 ? 13.075 62.049 88.578 0.91 79.52 144 GLN A N 1
ATOM 1086 C CA . GLN A 1 146 ? 13.920 61.755 87.424 0.91 86.49 144 GLN A CA 1
ATOM 1087 C C . GLN A 1 146 ? 13.256 60.784 86.453 0.91 79.65 144 GLN A C 1
ATOM 1088 O O . GLN A 1 146 ? 13.336 60.961 85.237 0.91 81.42 144 GLN A O 1
ATOM 1094 N N . LYS A 1 147 ? 12.598 59.763 86.992 0.95 72.90 145 LYS A N 1
ATOM 1095 C CA . LYS A 1 147 ? 11.920 58.779 86.158 0.95 75.89 145 LYS A CA 1
ATOM 1096 C C . LYS A 1 147 ? 10.695 59.398 85.491 0.95 79.65 145 LYS A C 1
ATOM 1097 O O . LYS A 1 147 ? 10.302 58.997 84.396 0.95 75.42 145 LYS A O 1
ATOM 1103 N N . LYS A 1 148 ? 10.095 60.381 86.155 0.92 75.61 146 LYS A N 1
ATOM 1104 C CA . LYS A 1 148 ? 8.947 61.082 85.593 0.92 74.12 146 LYS A CA 1
ATOM 1105 C C . LYS A 1 148 ? 9.377 61.931 84.407 0.92 68.15 146 LYS A C 1
ATOM 1106 O O . LYS A 1 148 ? 8.759 61.891 83.344 0.92 66.27 146 LYS A O 1
ATOM 1112 N N . LEU A 1 149 ? 10.447 62.697 84.599 0.89 61.37 147 LEU A N 1
ATOM 1113 C CA . LEU A 1 149 ? 10.946 63.592 83.561 0.89 79.63 147 LEU A CA 1
ATOM 1114 C C . LEU A 1 149 ? 11.463 62.823 82.348 0.89 66.49 147 LEU A C 1
ATOM 1115 O O . LEU A 1 149 ? 11.361 63.299 81.216 0.89 64.91 147 LEU A O 1
ATOM 1120 N N . PHE A 1 150 ? 12.007 61.632 82.584 0.96 66.82 148 PHE A N 1
ATOM 1121 C CA . PHE A 1 150 ? 12.522 60.808 81.497 0.96 62.66 148 PHE A CA 1
ATOM 1122 C C . PHE A 1 150 ? 11.405 60.355 80.563 0.96 67.32 148 PHE A C 1
ATOM 1123 O O . PHE A 1 150 ? 11.509 60.503 79.346 0.96 70.84 148 PHE A O 1
ATOM 1131 N N . PHE A 1 151 ? 10.340 59.799 81.131 0.95 63.58 149 PHE A N 1
ATOM 1132 C CA . PHE A 1 151 ? 9.240 59.294 80.316 0.95 72.64 149 PHE A CA 1
ATOM 1133 C C . PHE A 1 151 ? 8.380 60.425 79.767 0.95 65.35 1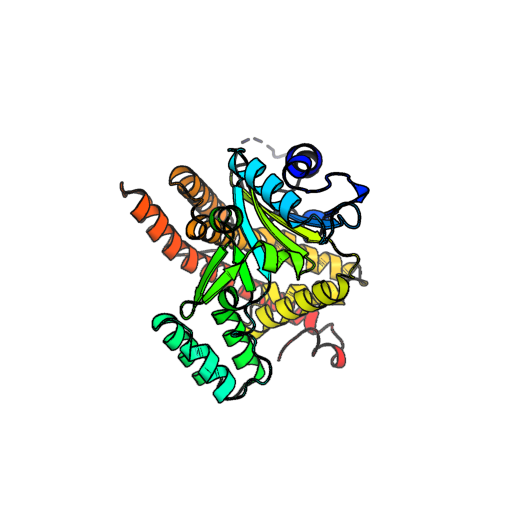49 PHE A C 1
ATOM 1134 O O . PHE A 1 151 ? 7.586 60.218 78.849 0.95 71.32 149 PHE A O 1
ATOM 1142 N N . LEU A 1 152 ? 8.534 61.618 80.329 0.94 63.12 150 LEU A N 1
ATOM 1143 C CA . LEU A 1 152 ? 7.906 62.796 79.746 0.94 70.00 150 LEU A CA 1
ATOM 1144 C C . LEU A 1 152 ? 8.658 63.194 78.481 0.94 60.42 150 LEU A C 1
ATOM 1145 O O . LEU A 1 152 ? 8.049 63.421 77.434 0.94 59.31 150 LEU A O 1
ATOM 1150 N N . ASN A 1 153 ? 9.983 63.268 78.580 0.90 54.82 151 ASN A N 1
ATOM 1151 C CA . ASN A 1 153 ? 10.821 63.550 77.420 0.90 59.45 151 ASN A CA 1
ATOM 1152 C C . ASN A 1 153 ? 10.638 62.499 76.334 0.90 62.86 151 ASN A C 1
ATOM 1153 O O . ASN A 1 153 ? 10.757 62.795 75.146 0.90 62.35 151 ASN A O 1
ATOM 1158 N N . GLU A 1 154 ? 10.346 61.272 76.753 1.00 61.92 152 GLU A N 1
ATOM 1159 C CA . GLU A 1 154 ? 10.107 60.176 75.825 1.00 55.49 152 GLU A CA 1
ATOM 1160 C C . GLU A 1 154 ? 8.858 60.455 75.000 1.00 65.49 152 GLU A C 1
ATOM 1161 O O . GLU A 1 154 ? 8.805 60.153 73.807 1.00 66.69 152 GLU A O 1
ATOM 1167 N N . LEU A 1 155 ? 7.861 61.053 75.641 0.82 64.53 153 LEU A N 1
ATOM 1168 C CA . LEU A 1 155 ? 6.574 61.294 75.002 0.82 58.67 153 LEU A CA 1
ATOM 1169 C C . LEU A 1 155 ? 6.599 62.503 74.073 0.82 58.50 153 LEU A C 1
ATOM 1170 O O . LEU A 1 155 ? 5.988 62.483 73.005 0.82 48.67 153 LEU A O 1
ATOM 1175 N N . ILE A 1 156 ? 7.301 63.554 74.486 0.89 48.65 154 ILE A N 1
ATOM 1176 C CA . ILE A 1 156 ? 7.335 64.799 73.725 0.89 65.54 154 ILE A CA 1
ATOM 1177 C C . ILE A 1 156 ? 8.565 64.876 72.819 0.89 70.50 154 ILE A C 1
ATOM 1178 O O . ILE A 1 156 ? 8.889 65.941 72.290 0.89 62.39 154 ILE A O 1
ATOM 1183 N N . TRP A 1 157 ? 9.230 63.736 72.645 0.89 57.99 155 TRP A N 1
ATOM 1184 C CA . TRP A 1 157 ? 10.477 63.635 71.884 0.89 53.93 155 TRP A CA 1
ATOM 1185 C C . TRP A 1 157 ? 10.408 64.270 70.501 0.89 54.23 155 TRP A C 1
ATOM 1186 O O . TRP A 1 157 ? 11.243 65.099 70.148 0.89 48.22 155 TRP A O 1
ATOM 1197 N N . ASP A 1 158 ? 9.410 63.868 69.721 0.96 46.80 156 ASP A N 1
ATOM 1198 C CA . ASP A 1 158 ? 9.286 64.327 68.344 0.96 55.47 156 ASP A CA 1
ATOM 1199 C C . ASP A 1 158 ? 8.751 65.754 68.262 0.96 61.94 156 ASP A C 1
ATOM 1200 O O . ASP A 1 158 ? 8.756 66.364 67.196 0.96 59.53 156 ASP A O 1
ATOM 1205 N N . HIS A 1 159 ? 8.293 66.286 69.390 0.96 58.50 157 HIS A N 1
ATOM 1206 C CA . HIS A 1 159 ? 7.881 67.681 69.448 0.96 52.40 157 HIS A CA 1
ATOM 1207 C C . HIS A 1 159 ? 9.088 68.560 69.726 0.96 54.84 157 HIS A C 1
ATOM 1208 O O . HIS A 1 159 ? 9.207 69.659 69.188 0.96 59.40 157 HIS A O 1
ATOM 1215 N N . TYR A 1 160 ? 9.984 68.065 70.573 1.00 50.87 158 TYR A N 1
ATOM 1216 C CA . TYR A 1 160 ? 11.166 68.822 70.956 1.00 51.09 158 TYR A CA 1
ATOM 1217 C C . TYR A 1 160 ? 12.242 68.776 69.881 1.00 56.22 158 TYR A C 1
ATOM 1218 O O . TYR A 1 160 ? 12.822 69.801 69.533 1.00 57.04 158 TYR A O 1
ATOM 1227 N N . LYS A 1 161 ? 12.514 67.582 69.365 0.98 51.40 159 LYS A N 1
ATOM 1228 C CA . LYS A 1 161 ? 13.516 67.419 68.320 0.98 54.56 159 LYS A CA 1
ATOM 1229 C C . LYS A 1 161 ? 12.851 67.461 66.951 0.98 47.33 159 LYS A C 1
ATOM 1230 O O . LYS A 1 161 ? 12.085 66.564 66.597 0.98 52.18 159 LYS A O 1
ATOM 1236 N N . LEU A 1 162 ? 13.140 68.514 66.193 0.98 46.33 160 LEU A N 1
ATOM 1237 C CA . LEU A 1 162 ? 12.486 68.733 64.909 0.98 47.89 160 LEU A CA 1
ATOM 1238 C C . LEU A 1 162 ? 12.874 67.674 63.890 0.98 49.58 160 LEU A C 1
ATOM 1239 O O . LEU A 1 162 ? 14.052 67.367 63.698 0.98 50.84 160 LEU A O 1
ATOM 1244 N N . ARG A 1 163 ? 11.860 67.129 63.235 1.00 55.40 161 ARG A N 1
ATOM 1245 C CA . ARG A 1 163 ? 12.043 66.053 62.283 1.00 52.20 161 ARG A CA 1
ATOM 1246 C C . ARG A 1 163 ? 11.350 66.439 60.981 1.00 55.63 161 ARG A C 1
ATOM 1247 O O . ARG A 1 163 ? 10.176 66.807 60.989 1.00 47.54 161 ARG A O 1
ATOM 1255 N N . TRP A 1 164 ? 12.078 66.372 59.871 1.00 44.75 162 TRP A N 1
ATOM 1256 C CA . TRP A 1 164 ? 11.576 66.883 58.596 1.00 46.98 162 TRP A CA 1
ATOM 1257 C C . TRP A 1 164 ? 11.435 65.805 57.529 1.00 48.79 162 TRP A C 1
ATOM 1258 O O . TRP A 1 164 ? 12.356 65.020 57.306 1.00 50.46 162 TRP A O 1
ATOM 1269 N N . LYS A 1 165 ? 10.289 65.780 56.859 1.00 47.53 163 LYS A N 1
ATOM 1270 C CA . LYS A 1 165 ? 10.134 64.966 55.659 1.00 50.56 163 LYS A CA 1
ATOM 1271 C C . LYS A 1 165 ? 10.770 65.707 54.490 1.00 47.58 163 LYS A C 1
ATOM 1272 O O . LYS A 1 165 ? 10.885 66.931 54.534 1.00 51.47 163 LYS A O 1
ATOM 1278 N N . PRO A 1 166 ? 11.198 64.973 53.448 1.00 47.77 164 PRO A N 1
ATOM 1279 C CA . PRO A 1 166 ? 11.702 65.617 52.228 1.00 50.60 164 PRO A CA 1
ATOM 1280 C C . PRO A 1 166 ? 10.744 66.682 51.694 1.00 54.53 164 PRO A C 1
ATOM 1281 O O . PRO A 1 166 ? 11.191 67.723 51.215 1.00 54.12 164 PRO A O 1
ATOM 1285 N N . GLU A 1 167 ? 9.445 66.420 51.794 0.94 54.20 165 GLU A N 1
ATOM 1286 C CA . GLU A 1 167 ? 8.420 67.389 51.417 0.94 53.25 165 GLU A CA 1
ATOM 1287 C C . GLU A 1 167 ? 8.559 68.683 52.212 0.94 60.18 165 GLU A C 1
ATOM 1288 O O . GLU A 1 167 ? 8.447 69.778 51.660 0.94 49.92 165 GLU A O 1
ATOM 1294 N N . ASP A 1 168 ? 8.793 68.546 53.513 0.97 50.28 166 ASP A N 1
ATOM 1295 C CA . ASP A 1 168 ? 8.928 69.696 54.401 0.97 48.42 166 ASP A CA 1
ATOM 1296 C C . ASP A 1 168 ? 10.188 70.491 54.085 0.97 53.04 166 ASP A C 1
ATOM 1297 O O . ASP A 1 168 ? 10.184 71.720 54.119 0.97 49.09 166 ASP A O 1
ATOM 1302 N N . VAL A 1 169 ? 11.269 69.779 53.787 1.00 44.42 167 VAL A N 1
ATOM 1303 C CA . VAL A 1 169 ? 12.536 70.415 53.453 1.00 46.92 167 VAL A CA 1
ATOM 1304 C C . VAL A 1 169 ? 12.432 71.232 52.167 1.00 50.69 167 VAL A C 1
ATOM 1305 O O . VAL A 1 169 ? 12.827 72.396 52.130 1.00 50.96 167 VAL A O 1
ATOM 1309 N N . LEU A 1 170 ? 11.892 70.619 51.118 1.00 42.32 168 LEU A N 1
ATOM 1310 C CA . LEU A 1 170 ? 11.814 71.267 49.813 1.00 52.19 168 LEU A CA 1
ATOM 1311 C C . LEU A 1 170 ? 10.831 72.436 49.817 1.00 56.03 168 LEU A C 1
ATOM 1312 O O . LEU A 1 170 ? 11.056 73.443 49.148 1.00 50.65 168 LEU A O 1
ATOM 1317 N N . ILE A 1 171 ? 9.748 72.297 50.576 1.00 55.23 169 ILE A N 1
ATOM 1318 C CA . ILE A 1 171 ? 8.780 73.376 50.747 1.00 56.38 169 ILE A CA 1
ATOM 1319 C C . ILE A 1 171 ? 9.422 74.544 51.492 1.00 63.95 169 ILE A C 1
ATOM 1320 O O . ILE A 1 171 ? 9.209 75.709 51.150 1.00 55.42 169 ILE A O 1
ATOM 1325 N N . GLY A 1 172 ? 10.219 74.222 52.506 1.00 56.10 170 GLY A N 1
ATOM 1326 C CA . GLY A 1 172 ? 10.983 75.228 53.220 1.00 52.70 170 GLY A CA 1
ATOM 1327 C C . GLY A 1 172 ? 10.479 75.505 54.621 1.00 48.51 170 GLY A C 1
ATOM 1328 O O . GLY A 1 172 ? 11.084 76.284 55.362 1.00 57.90 170 GLY A O 1
ATOM 1329 N N . SER A 1 173 ? 9.375 74.865 54.992 1.00 50.75 171 SER A N 1
ATOM 1330 C CA . SER A 1 173 ? 8.789 75.073 56.311 1.00 56.89 171 SER A CA 1
ATOM 1331 C C . SER A 1 173 ? 7.835 73.949 56.696 1.00 57.52 171 SER A C 1
ATOM 1332 O O . SER A 1 173 ? 7.446 73.138 55.861 1.00 53.71 171 SER A O 1
ATOM 1335 N N . MET A 1 174 ? 7.461 73.902 57.969 1.00 51.50 172 MET A N 1
ATOM 1336 C CA . MET A 1 174 ? 6.429 72.975 58.407 0.77 64.33 172 MET A CA 1
ATOM 1337 C C . MET A 1 174 ? 5.728 73.502 59.654 0.96 61.75 172 MET A C 1
ATOM 1338 O O . MET A 1 174 ? 6.282 74.315 60.400 1.00 56.84 172 MET A O 1
ATOM 1343 N N . ASN A 1 175 ? 4.499 73.044 59.863 0.95 53.76 173 ASN A N 1
ATOM 1344 C CA . ASN A 1 175 ? 3.687 73.509 60.979 0.95 61.21 173 ASN A CA 1
ATOM 1345 C C . ASN A 1 175 ? 3.938 72.724 62.258 0.95 58.66 173 ASN A C 1
ATOM 1346 O O . ASN A 1 175 ? 3.941 71.493 62.254 0.95 60.19 173 ASN A O 1
ATOM 1351 N N . LEU A 1 176 ? 4.147 73.449 63.350 1.00 59.57 174 LEU A N 1
ATOM 1352 C CA . LEU A 1 176 ? 4.307 72.838 64.661 1.00 61.29 174 LEU A CA 1
ATOM 1353 C C . LEU A 1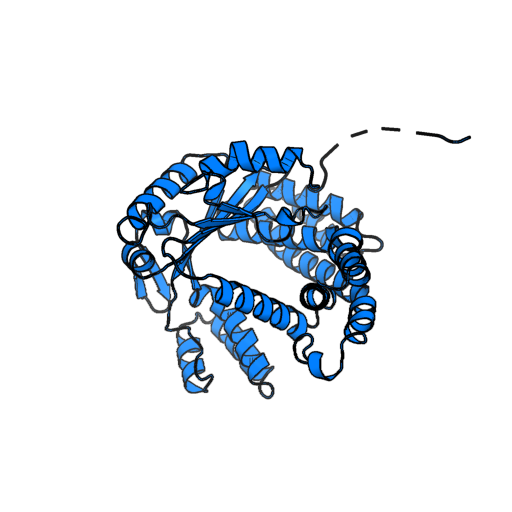 176 ? 3.038 73.043 65.481 1.00 73.40 174 LEU A C 1
ATOM 1354 O O . LEU A 1 176 ? 2.070 73.633 65.000 1.00 73.29 174 LEU A O 1
ATOM 1359 N N . ALA A 1 177 ? 3.045 72.554 66.718 0.96 73.78 175 ALA A N 1
ATOM 1360 C CA . ALA A 1 177 ? 1.878 72.659 67.589 0.96 74.69 175 ALA A CA 1
ATOM 1361 C C . ALA A 1 177 ? 1.537 74.114 67.890 0.96 85.28 175 ALA A C 1
ATOM 1362 O O . ALA A 1 177 ? 2.414 74.982 67.868 0.96 66.75 175 ALA A O 1
ATOM 1364 N N . ASN A 1 178 ? 0.257 74.361 68.164 1.00 91.72 176 ASN A N 1
ATOM 1365 C CA . ASN A 1 178 ? -0.252 75.694 68.479 1.00 67.87 176 ASN A CA 1
ATOM 1366 C C . ASN A 1 178 ? -0.048 76.671 67.322 1.00 64.42 176 ASN A C 1
ATOM 1367 O O . ASN A 1 178 ? 0.286 77.839 67.533 1.00 69.61 176 ASN A O 1
ATOM 1372 N N . ASN A 1 179 ? -0.255 76.173 66.105 0.95 76.93 177 ASN A N 1
ATOM 1373 C CA . ASN A 1 179 ? -0.184 76.976 64.883 0.95 85.27 177 ASN A CA 1
ATOM 1374 C C . ASN A 1 179 ? 1.083 77.818 64.747 0.95 84.91 177 ASN A C 1
ATOM 1375 O O . ASN A 1 179 ? 1.025 78.983 64.352 0.95 81.51 177 ASN A O 1
ATOM 1380 N N . VAL A 1 180 ? 2.226 77.223 65.072 1.00 74.51 178 VAL A N 1
ATOM 1381 C CA . VAL A 1 180 ? 3.511 77.882 64.878 1.00 65.59 178 VAL A CA 1
ATOM 1382 C C . VAL A 1 180 ? 4.247 77.254 63.697 1.00 72.34 178 VAL A C 1
ATOM 1383 O O . VAL A 1 180 ? 4.330 76.031 63.585 1.00 69.01 178 VAL A O 1
ATOM 1387 N N . SER A 1 181 ? 4.761 78.096 62.807 1.00 68.01 179 SER A N 1
ATOM 1388 C CA . SER A 1 181 ? 5.517 77.625 61.653 1.00 57.65 179 SER A CA 1
ATOM 1389 C C . SER A 1 181 ? 7.013 77.710 61.928 1.00 62.77 179 SER A C 1
ATOM 1390 O O . SER A 1 181 ? 7.472 78.607 62.639 1.00 59.53 179 SER A O 1
ATOM 1393 N N . VAL A 1 182 ? 7.773 76.768 61.377 1.00 59.91 180 VAL A N 1
ATOM 1394 C CA . VAL A 1 182 ? 9.225 76.808 61.503 1.00 51.67 180 VAL A CA 1
ATOM 1395 C C . VAL A 1 182 ? 9.874 76.733 60.118 1.00 55.88 180 VAL A C 1
ATOM 1396 O O . VAL A 1 182 ? 9.448 75.960 59.261 1.00 57.31 180 VAL A O 1
ATOM 1400 N N . ASN A 1 183 ? 10.891 77.565 59.905 1.00 52.78 181 ASN A N 1
ATOM 1401 C CA . ASN A 1 183 ? 11.558 77.686 58.611 1.00 51.94 181 ASN A CA 1
ATOM 1402 C C . ASN A 1 183 ? 12.811 76.814 58.531 1.00 45.44 181 ASN A C 1
ATOM 1403 O O . ASN A 1 183 ? 13.622 76.800 59.457 1.00 43.83 181 ASN A O 1
ATOM 1408 N N . PHE A 1 184 ? 12.975 76.092 57.426 1.00 46.19 182 PHE A N 1
ATOM 1409 C CA . PHE A 1 184 ? 14.079 75.143 57.311 1.00 53.67 182 PHE A CA 1
ATOM 1410 C C . PHE A 1 184 ? 15.446 75.802 57.164 1.00 45.89 182 PHE A C 1
ATOM 1411 O O . PHE A 1 184 ? 16.405 75.387 57.819 1.00 48.87 182 PHE A O 1
ATOM 1419 N N . ARG A 1 185 ? 15.546 76.799 56.287 1.00 45.93 183 ARG A N 1
ATOM 1420 C CA . ARG A 1 185 ? 16.812 77.501 56.094 1.00 48.12 183 ARG A CA 1
ATOM 1421 C C . ARG A 1 185 ? 17.273 78.112 57.402 1.00 46.27 183 ARG A C 1
ATOM 1422 O O . ARG A 1 185 ? 18.439 78.000 57.783 1.00 55.65 183 ARG A O 1
ATOM 1430 N N . GLU A 1 186 ? 16.338 78.758 58.085 0.92 45.71 184 GLU A N 1
ATOM 1431 C CA . GLU A 1 186 ? 16.615 79.381 59.367 0.92 48.13 184 GLU A CA 1
ATOM 1432 C C . GLU A 1 186 ? 17.116 78.344 60.360 0.92 48.12 184 GLU A C 1
ATOM 1433 O O . GLU A 1 186 ? 18.029 78.608 61.144 0.92 51.31 184 GLU A O 1
ATOM 1439 N N . THR A 1 187 ? 16.526 77.153 60.304 1.00 48.49 185 THR A N 1
ATOM 1440 C CA . THR A 1 187 ? 16.889 76.081 61.222 1.00 48.27 185 THR A CA 1
ATOM 1441 C C . THR A 1 187 ? 18.314 75.583 60.989 1.00 42.39 185 THR A C 1
ATOM 1442 O O . THR A 1 187 ? 19.116 75.529 61.921 1.00 45.71 185 THR A O 1
ATOM 1446 N N . VAL A 1 188 ? 18.636 75.219 59.751 1.00 45.23 186 VAL A N 1
ATOM 1447 C CA . VAL A 1 188 ? 19.953 74.644 59.482 1.00 48.44 186 VAL A CA 1
ATOM 1448 C C . VAL A 1 188 ? 21.068 75.683 59.608 1.00 44.33 186 VAL A C 1
ATOM 1449 O O . VAL A 1 188 ? 22.190 75.350 59.990 1.00 44.52 186 VAL A O 1
ATOM 1453 N N . GLU A 1 189 ? 20.758 76.942 59.313 1.00 42.85 187 GLU A N 1
ATOM 1454 C CA . GLU A 1 189 ? 21.772 77.993 59.360 1.00 45.99 187 GLU A CA 1
ATOM 1455 C C . GLU A 1 189 ? 22.046 78.456 60.791 1.00 47.98 187 GLU A C 1
ATOM 1456 O O . GLU A 1 189 ? 22.998 79.196 61.039 1.00 53.35 187 GLU A O 1
ATOM 1462 N N . ASN A 1 190 ? 21.224 78.005 61.734 0.95 48.98 188 ASN A N 1
ATOM 1463 C CA . ASN A 1 190 ? 21.471 78.274 63.148 0.95 51.33 188 ASN A CA 1
ATOM 1464 C C . ASN A 1 190 ? 21.753 76.998 63.932 0.95 56.75 188 ASN A C 1
ATOM 1465 O O . ASN A 1 190 ? 21.644 76.973 65.156 0.95 56.58 188 ASN A O 1
ATOM 1470 N N . ASN A 1 191 ? 22.116 75.938 63.218 0.97 52.22 189 ASN A N 1
ATOM 1471 C CA . ASN A 1 191 ? 22.511 74.692 63.861 0.97 46.19 189 ASN A CA 1
ATOM 1472 C C . ASN A 1 191 ? 23.863 74.204 63.356 0.97 51.32 189 ASN A C 1
ATOM 1473 O O . ASN A 1 191 ? 24.535 74.899 62.592 0.97 48.39 189 ASN A O 1
ATOM 1478 N N . SER A 1 192 ? 24.265 73.014 63.789 0.96 44.79 190 SER A N 1
ATOM 1479 C CA . SER A 1 192 ? 25.622 72.539 63.540 0.96 50.66 190 SER A CA 1
ATOM 1480 C C . SER A 1 192 ? 25.674 71.124 62.977 0.96 49.99 190 SER A C 1
ATOM 1481 O O . SER A 1 192 ? 26.667 70.735 62.367 0.96 48.32 190 SER A O 1
ATOM 1484 N N . THR A 1 193 ? 24.620 70.348 63.203 1.00 48.28 191 THR A N 1
ATOM 1485 C CA . THR A 1 193 ? 24.548 68.996 62.659 1.00 48.09 191 THR A CA 1
ATOM 1486 C C . THR A 1 193 ? 23.178 68.698 62.079 1.00 48.72 191 THR A C 1
ATOM 1487 O O . THR A 1 193 ? 22.172 69.288 62.481 1.00 45.60 191 THR A O 1
ATOM 1491 N N . ILE A 1 194 ? 23.156 67.770 61.129 1.00 40.93 192 ILE A N 1
ATOM 1492 C CA . ILE A 1 194 ? 21.921 67.264 60.552 1.00 43.61 192 ILE A CA 1
ATOM 1493 C C . ILE A 1 194 ? 21.971 65.743 60.518 1.00 50.94 192 ILE A C 1
ATOM 1494 O O . ILE A 1 194 ? 22.985 65.162 60.130 1.00 52.35 192 ILE A O 1
ATOM 1499 N N . LEU A 1 195 ? 20.887 65.098 60.932 1.00 44.96 193 LEU A N 1
ATOM 1500 C CA . LEU A 1 195 ? 20.787 63.650 60.819 1.00 45.06 193 LEU A CA 1
ATOM 1501 C C . LEU A 1 195 ? 19.918 63.263 59.629 1.00 47.29 193 LEU A C 1
ATOM 1502 O O . LEU A 1 195 ? 18.802 63.763 59.473 1.00 50.66 193 LEU A O 1
ATOM 1507 N N . LEU A 1 196 ? 20.442 62.377 58.788 1.00 49.48 194 LEU A N 1
ATOM 1508 C CA . LEU A 1 196 ? 19.685 61.846 57.663 1.00 41.87 194 LEU A CA 1
ATOM 1509 C C . LEU A 1 196 ? 19.373 60.371 57.887 1.00 41.23 194 LEU A C 1
ATOM 1510 O O . LEU A 1 196 ? 20.283 59.556 58.051 1.00 47.89 194 LEU A O 1
ATOM 1515 N N . GLN A 1 197 ? 18.089 60.033 57.902 1.00 46.09 195 GLN A N 1
ATOM 1516 C CA . GLN A 1 197 ? 17.666 58.647 58.063 1.00 43.90 195 GLN A CA 1
ATOM 1517 C C . GLN A 1 197 ? 17.299 58.041 56.719 1.00 40.46 195 GLN A C 1
ATOM 1518 O O . GLN A 1 197 ? 16.195 58.242 56.217 1.00 46.54 195 GLN A O 1
ATOM 1524 N N . TYR A 1 198 ? 18.237 57.303 56.140 1.00 44.33 196 TYR A N 1
ATOM 1525 C CA . TYR A 1 198 ? 18.021 56.643 54.860 1.00 41.16 196 TYR A CA 1
ATOM 1526 C C . TYR A 1 198 ? 17.529 55.210 55.019 1.00 55.91 196 TYR A C 1
ATOM 1527 O O . TYR A 1 198 ? 17.729 54.580 56.062 1.00 51.05 196 TYR A O 1
ATOM 1536 N N . TYR A 1 199 ? 16.897 54.700 53.966 1.00 51.80 197 TYR A N 1
ATOM 1537 C CA . TYR A 1 199 ? 16.663 53.268 53.825 1.00 49.89 197 TYR A CA 1
ATOM 1538 C C . TYR A 1 199 ? 17.104 52.814 52.439 1.00 53.41 197 TYR A C 1
ATOM 1539 O O . TYR A 1 199 ? 16.719 53.401 51.428 1.00 51.79 197 TYR A O 1
ATOM 1548 N N . VAL A 1 200 ? 17.937 51.780 52.407 1.00 53.61 198 VAL A N 1
ATOM 1549 C CA . VAL A 1 200 ? 18.463 51.245 51.158 1.00 55.87 198 VAL A CA 1
ATOM 1550 C C . VAL A 1 200 ? 18.249 49.735 51.110 1.00 65.51 198 VAL A C 1
ATOM 1551 O O . VAL A 1 200 ? 18.338 49.056 52.133 1.00 64.94 198 VAL A O 1
ATOM 1555 N N . LYS A 1 201 ? 17.949 49.217 49.923 1.00 65.48 199 LYS A N 1
ATOM 1556 C CA . LYS A 1 201 ? 17.860 47.780 49.716 1.00 58.98 199 LYS A CA 1
ATOM 1557 C C . LYS A 1 201 ? 19.228 47.128 49.906 1.00 49.72 199 LYS A C 1
ATOM 1558 O O . LYS A 1 201 ? 20.139 47.320 49.100 1.00 61.33 199 LYS A O 1
ATOM 1564 N N . LEU A 1 202 ? 19.368 46.371 50.988 1.00 49.16 200 LEU A N 1
ATOM 1565 C CA . LEU A 1 202 ? 20.572 45.592 51.243 1.00 56.87 200 LEU A CA 1
ATOM 1566 C C . LEU A 1 202 ? 20.162 44.163 51.557 1.00 58.37 200 LEU A C 1
ATOM 1567 O O . LEU A 1 202 ? 19.738 43.860 52.673 1.00 70.31 200 LEU A O 1
ATOM 1572 N N . GLY A 1 203 ? 20.277 43.284 50.569 1.00 64.50 201 GLY A N 1
ATOM 1573 C CA . GLY A 1 203 ? 19.775 41.932 50.713 1.00 49.85 201 GLY A CA 1
ATOM 1574 C C . GLY A 1 203 ? 18.328 41.853 50.266 1.00 55.73 201 GLY A C 1
ATOM 1575 O O . GLY A 1 203 ? 17.988 42.307 49.173 1.00 70.22 201 GLY A O 1
ATOM 1576 N N . SER A 1 204 ? 17.469 41.296 51.116 1.00 58.24 202 SER A N 1
ATOM 1577 C CA . SER A 1 204 ? 16.088 41.028 50.728 1.00 59.67 202 SER A CA 1
ATOM 1578 C C . SER A 1 204 ? 15.079 42.002 51.331 1.00 65.05 202 SER A C 1
ATOM 1579 O O . SER A 1 204 ? 13.881 41.895 51.070 1.00 68.76 202 SER A O 1
ATOM 1582 N N . TYR A 1 205 ? 15.555 42.944 52.141 1.00 56.19 203 TYR A N 1
ATOM 1583 C CA . TYR A 1 205 ? 14.666 43.939 52.741 1.00 54.39 203 TYR A CA 1
ATOM 1584 C C . TYR A 1 205 ? 15.396 45.267 52.979 1.00 50.36 203 TYR A C 1
ATOM 1585 O O . TYR A 1 205 ? 16.626 45.304 52.975 1.00 57.70 203 TYR A O 1
ATOM 1594 N N . PRO A 1 206 ? 14.641 46.367 53.161 1.00 58.30 204 PRO A N 1
ATOM 1595 C CA . PRO A 1 206 ? 15.273 47.678 53.363 1.00 54.51 204 PRO A CA 1
ATOM 1596 C C . PRO A 1 206 ? 16.049 47.780 54.673 1.00 59.76 204 PRO A C 1
ATOM 1597 O O . PRO A 1 206 ? 15.586 47.320 55.718 1.00 51.13 204 PRO A O 1
ATOM 1601 N N . VAL A 1 207 ? 17.226 48.391 54.608 1.00 52.26 205 VAL A N 1
ATOM 1602 C CA . VAL A 1 207 ? 18.065 48.569 55.783 1.00 48.38 205 VAL A CA 1
ATOM 1603 C C . VAL A 1 207 ? 18.314 50.056 56.015 1.00 59.77 205 VAL A C 1
ATOM 1604 O O . VAL A 1 207 ? 18.525 50.816 55.069 1.00 45.86 205 VAL A O 1
ATOM 1608 N N . GLY A 1 208 ? 18.265 50.469 57.276 1.00 45.56 206 GLY A N 1
ATOM 1609 C CA . GLY A 1 208 ? 18.435 51.865 57.623 1.00 42.24 206 GLY A CA 1
ATOM 1610 C C . GLY A 1 208 ? 19.887 52.292 57.649 1.00 43.95 206 GLY A C 1
ATOM 1611 O O . GLY A 1 208 ? 20.752 51.566 58.136 1.00 45.14 206 GLY A O 1
ATOM 1612 N N . ILE A 1 209 ? 20.159 53.472 57.108 1.00 45.83 207 ILE A N 1
ATOM 1613 C CA . ILE A 1 209 ? 21.489 54.061 57.199 1.00 38.80 207 ILE A CA 1
ATOM 1614 C C . ILE A 1 209 ? 21.372 55.466 57.769 1.00 44.91 207 ILE A C 1
ATOM 1615 O O . ILE A 1 209 ? 20.769 56.347 57.156 1.00 46.97 207 ILE A O 1
ATOM 1620 N N . ASP A 1 210 ? 21.934 55.664 58.955 1.00 45.94 208 ASP A N 1
ATOM 1621 C CA . ASP A 1 210 ? 21.903 56.963 59.613 1.00 42.08 208 ASP A CA 1
ATOM 1622 C C . ASP A 1 210 ? 23.176 57.735 59.306 1.00 48.89 208 ASP A C 1
ATOM 1623 O O . ASP A 1 210 ? 24.278 57.303 59.652 1.00 44.81 208 ASP A O 1
ATOM 1628 N N . VAL A 1 211 ? 23.016 58.878 58.649 1.00 41.76 209 VAL A N 1
ATOM 1629 C CA . VAL A 1 211 ? 24.144 59.738 58.320 1.00 41.13 209 VAL A CA 1
ATOM 1630 C C . VAL A 1 211 ? 24.065 61.046 59.097 1.00 46.16 209 VAL A C 1
ATOM 1631 O O . VAL A 1 211 ? 23.117 61.817 58.940 1.00 51.76 209 VAL A O 1
ATOM 1635 N N . VAL A 1 212 ? 25.058 61.281 59.946 1.00 42.78 210 VAL A N 1
ATOM 1636 C CA . VAL A 1 212 ? 25.168 62.549 60.648 1.00 46.75 210 VAL A CA 1
ATOM 1637 C C . VAL A 1 212 ? 26.071 63.485 59.861 1.00 46.08 210 VAL A C 1
ATOM 1638 O O . VAL A 1 212 ? 27.235 63.168 59.613 1.00 47.20 210 VAL A O 1
ATOM 1642 N N . ILE A 1 213 ? 25.527 64.627 59.451 1.00 48.22 211 ILE A N 1
ATOM 1643 C CA . ILE A 1 213 ? 26.319 65.651 58.782 1.00 44.68 211 ILE A CA 1
ATOM 1644 C C . ILE A 1 213 ? 26.831 66.656 59.807 1.00 52.05 211 ILE A C 1
ATOM 1645 O O . ILE A 1 213 ? 26.046 67.343 60.451 1.00 45.79 211 ILE A O 1
ATOM 1650 N N . ASN A 1 214 ? 28.147 66.731 59.965 1.00 44.35 212 ASN A N 1
ATOM 1651 C CA . ASN A 1 214 ? 28.753 67.700 60.870 1.00 42.17 212 ASN A CA 1
ATOM 1652 C C . ASN A 1 214 ? 29.391 68.841 60.083 1.00 47.12 212 ASN A C 1
ATOM 1653 O O . ASN A 1 214 ? 30.502 68.700 59.572 1.00 47.50 212 ASN A O 1
ATOM 1658 N N . TYR A 1 215 ? 28.688 69.968 59.991 1.00 51.07 213 TYR A N 1
ATOM 1659 C CA . TYR A 1 215 ? 29.152 71.091 59.177 1.00 46.34 213 TYR A CA 1
ATOM 1660 C C . TYR A 1 215 ? 29.639 72.277 60.003 1.00 49.91 213 TYR A C 1
ATOM 1661 O O . TYR A 1 215 ? 29.578 73.427 59.561 1.00 52.34 213 TYR A O 1
ATOM 1670 N N . GLN A 1 216 ? 30.111 71.982 61.206 0.92 52.56 214 GLN A N 1
ATOM 1671 C CA . GLN A 1 216 ? 30.916 72.911 61.984 0.92 49.88 214 GLN A CA 1
ATOM 1672 C C . GLN A 1 216 ? 32.124 72.114 62.456 0.92 58.62 214 GLN A C 1
ATOM 1673 O O . GLN A 1 216 ? 32.180 70.901 62.246 0.92 69.44 214 GLN A O 1
ATOM 1679 N N . LYS A 1 217 ? 33.096 72.769 63.077 0.82 64.30 215 LYS A N 1
ATOM 1680 C CA . LYS A 1 217 ? 34.277 72.042 63.534 0.82 74.21 215 LYS A CA 1
ATOM 1681 C C . LYS A 1 217 ? 34.107 71.609 64.986 0.82 66.99 215 LYS A C 1
ATOM 1682 O O . LYS A 1 217 ? 35.078 71.503 65.735 0.82 93.13 215 LYS A O 1
ATOM 1688 N N . ILE A 1 218 ? 32.862 71.349 65.372 0.88 73.75 216 ILE A N 1
ATOM 1689 C CA . ILE A 1 218 ? 32.536 71.053 66.762 0.88 89.14 216 ILE A CA 1
ATOM 1690 C C . ILE A 1 218 ? 32.916 69.634 67.170 0.88 84.85 216 ILE A C 1
ATOM 1691 O O . ILE A 1 218 ? 32.987 68.728 66.339 0.88 81.25 216 ILE A O 1
ATOM 1696 N N . ASP A 1 219 ? 33.157 69.459 68.464 0.78 79.99 217 ASP A N 1
ATOM 1697 C CA . ASP A 1 219 ? 33.517 68.164 69.026 0.78 81.75 217 ASP A CA 1
ATOM 1698 C C . ASP A 1 219 ? 32.266 67.364 69.372 0.78 76.37 217 ASP A C 1
ATOM 1699 O O . ASP A 1 219 ? 31.464 67.786 70.203 0.78 73.82 217 ASP A O 1
ATOM 1704 N N . LEU A 1 220 ? 32.107 66.207 68.737 0.88 73.62 218 LEU A N 1
ATOM 1705 C CA . LEU A 1 220 ? 30.911 65.390 68.925 0.88 73.90 218 LEU A CA 1
ATOM 1706 C C . LEU A 1 220 ? 30.989 64.504 70.167 0.88 71.35 218 LEU A C 1
ATOM 1707 O O . LEU A 1 220 ? 30.073 63.729 70.438 0.88 78.63 218 LEU A O 1
ATOM 1712 N N . THR A 1 221 ? 32.082 64.620 70.914 1.00 81.04 219 THR A N 1
ATOM 1713 C CA . THR A 1 221 ? 32.293 63.794 72.102 1.00 83.60 219 THR A CA 1
ATOM 1714 C C . THR A 1 221 ? 31.180 63.940 73.162 1.00 78.68 219 THR A C 1
ATOM 1715 O O . THR A 1 221 ? 30.684 62.930 73.663 1.00 80.78 219 THR A O 1
ATOM 1719 N N . PRO A 1 222 ? 30.770 65.181 73.502 1.00 84.44 220 PRO A N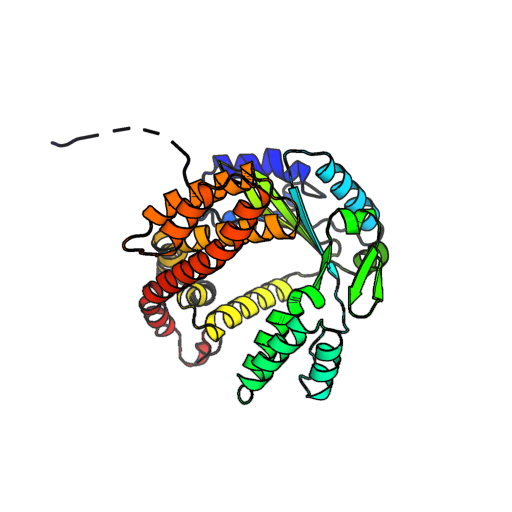 1
ATOM 1720 C CA . PRO A 1 222 ? 29.680 65.263 74.485 1.00 72.70 220 PRO A CA 1
ATOM 1721 C C . PRO A 1 222 ? 28.356 64.695 73.977 1.00 67.36 220 PRO A C 1
ATOM 1722 O O . PRO A 1 222 ? 27.492 64.356 74.783 1.00 80.16 220 PRO A O 1
ATOM 1726 N N . ALA A 1 223 ? 28.196 64.604 72.661 0.89 76.71 221 ALA A N 1
ATOM 1727 C CA . ALA A 1 223 ? 26.977 64.048 72.087 0.89 80.46 221 ALA A CA 1
ATOM 1728 C C . ALA A 1 223 ? 26.971 62.526 72.210 0.89 70.00 221 ALA A C 1
ATOM 1729 O O . ALA A 1 223 ? 25.931 61.920 72.463 0.89 76.98 221 ALA A O 1
ATOM 1731 N N . TYR A 1 224 ? 28.139 61.915 72.031 0.85 68.98 222 TYR A N 1
ATOM 1732 C CA . TYR A 1 224 ? 28.274 60.468 72.168 0.85 73.89 222 TYR A CA 1
ATOM 1733 C C . TYR A 1 224 ? 28.095 60.034 73.616 0.85 77.39 222 TYR A C 1
ATOM 1734 O O . TYR A 1 224 ? 27.401 59.057 73.895 0.85 72.02 222 TYR A O 1
ATOM 1743 N N . LYS A 1 225 ? 28.730 60.763 74.530 1.00 76.95 223 LYS A N 1
ATOM 1744 C CA . LYS A 1 225 ? 28.611 60.488 75.957 1.00 69.05 223 LYS A CA 1
ATOM 1745 C C . LYS A 1 225 ? 27.161 60.619 76.403 1.00 75.45 223 LYS A C 1
ATOM 1746 O O . LYS A 1 225 ? 26.668 59.822 77.201 1.00 74.07 223 LYS A O 1
ATOM 1752 N N . ASN A 1 226 ? 26.482 61.631 75.875 0.97 62.87 224 ASN A N 1
ATOM 1753 C CA . ASN A 1 226 ? 25.077 61.848 76.184 0.97 74.18 224 ASN A CA 1
ATOM 1754 C C . ASN A 1 226 ? 24.198 60.739 75.608 0.97 73.40 224 ASN A C 1
ATOM 1755 O O . ASN A 1 226 ? 23.254 60.286 76.256 0.97 59.08 224 ASN A O 1
ATOM 1760 N N . ALA A 1 227 ? 24.513 60.304 74.390 1.00 67.26 225 ALA A N 1
ATOM 1761 C CA . ALA A 1 227 ? 23.774 59.219 73.753 1.00 71.81 225 ALA A CA 1
ATOM 1762 C C . ALA A 1 227 ? 23.966 57.906 74.515 1.00 67.62 225 ALA A C 1
ATOM 1763 O O . ALA A 1 227 ? 23.042 57.097 74.616 1.00 60.96 225 ALA A O 1
ATOM 1765 N N . ALA A 1 228 ? 25.165 57.707 75.055 1.00 63.37 226 ALA A N 1
ATOM 1766 C CA . ALA A 1 228 ? 25.458 56.523 75.857 1.00 67.61 226 ALA A CA 1
ATOM 1767 C C . ALA A 1 228 ? 24.674 56.545 77.166 1.00 71.60 226 ALA A C 1
ATOM 1768 O O . ALA A 1 228 ? 24.124 55.525 77.587 1.00 70.08 226 ALA A O 1
ATOM 1770 N N . LEU A 1 229 ? 24.625 57.711 77.804 0.96 67.26 227 LEU A N 1
ATOM 1771 C CA . LEU A 1 229 ? 23.896 57.863 79.058 0.96 62.81 227 LEU A CA 1
ATOM 1772 C C . LEU A 1 229 ? 22.398 57.660 78.853 0.96 60.89 227 LEU A C 1
ATOM 1773 O O . LEU A 1 229 ? 21.729 57.037 79.681 0.96 64.80 227 LEU A O 1
ATOM 1778 N N . TYR A 1 230 ? 21.875 58.188 77.749 1.00 59.93 228 TYR A N 1
ATOM 1779 C CA . TYR A 1 230 ? 20.461 58.031 77.423 1.00 65.65 228 TYR A CA 1
ATOM 1780 C C . TYR A 1 230 ? 20.076 56.566 77.256 1.00 65.12 228 TYR A C 1
ATOM 1781 O O . TYR A 1 230 ? 19.024 56.134 77.728 1.00 57.93 228 TYR A O 1
ATOM 1790 N N . GLN A 1 231 ? 20.923 55.811 76.563 0.87 56.74 229 GLN A N 1
ATOM 1791 C CA . GLN A 1 231 ? 20.660 54.398 76.328 0.87 66.69 229 GLN A CA 1
ATOM 1792 C C . GLN A 1 231 ? 20.659 53.638 77.655 0.87 62.05 229 GLN A C 1
ATOM 1793 O O . GLN A 1 231 ? 19.842 52.740 77.865 0.87 53.56 229 GLN A O 1
ATOM 1799 N N . LEU A 1 232 ? 21.568 54.013 78.551 1.00 60.73 230 LEU A N 1
ATOM 1800 C CA . LEU A 1 232 ? 21.627 53.420 79.884 1.00 58.81 230 LEU A CA 1
ATOM 1801 C C . LEU A 1 232 ? 20.324 53.652 80.643 1.00 63.07 230 LEU A C 1
ATOM 1802 O O . LEU A 1 232 ? 19.771 52.729 81.239 1.00 62.11 230 LEU A O 1
ATOM 1807 N N . GLN A 1 233 ? 19.839 54.890 80.620 0.91 65.60 231 GLN A N 1
ATOM 1808 C CA . GLN A 1 233 ? 18.619 55.239 81.340 0.91 57.13 231 GLN A CA 1
ATOM 1809 C C . GLN A 1 233 ? 17.400 54.569 80.720 0.91 54.91 231 GLN A C 1
ATOM 1810 O O . GLN A 1 233 ? 16.530 54.073 81.432 0.91 56.03 231 GLN A O 1
ATOM 1816 N N . LEU A 1 234 ? 17.342 54.557 79.393 1.00 53.05 232 LEU A N 1
ATOM 1817 C CA . LEU A 1 234 ? 16.239 53.917 78.688 1.00 63.24 232 LEU A CA 1
ATOM 1818 C C . LEU A 1 234 ? 16.121 52.444 79.064 1.00 57.26 232 LEU A C 1
ATOM 1819 O O . LEU A 1 234 ? 15.031 51.951 79.353 1.00 57.58 232 LEU A O 1
ATOM 1824 N N . ALA A 1 235 ? 17.253 51.749 79.059 1.00 58.40 233 ALA A N 1
ATOM 1825 C CA . ALA A 1 235 ? 17.281 50.324 79.356 1.00 59.11 233 ALA A CA 1
ATOM 1826 C C . ALA A 1 235 ? 16.945 50.049 80.821 1.00 53.62 233 ALA A C 1
ATOM 1827 O O . ALA A 1 235 ? 16.130 49.178 81.127 1.00 54.19 233 ALA A O 1
ATOM 1829 N N . ASN A 1 236 ? 17.569 50.803 81.721 1.00 49.53 234 ASN A N 1
ATOM 1830 C CA . ASN A 1 236 ? 17.389 50.591 83.154 1.00 58.65 234 ASN A CA 1
ATOM 1831 C C . ASN A 1 236 ? 15.996 50.961 83.666 1.00 63.44 234 ASN A C 1
ATOM 1832 O O . ASN A 1 236 ? 15.398 50.212 84.437 1.00 70.51 234 ASN A O 1
ATOM 1837 N N . TYR A 1 237 ? 15.478 52.108 83.237 0.93 63.98 235 TYR A N 1
ATOM 1838 C CA . TYR A 1 237 ? 14.158 52.558 83.680 0.93 63.17 235 TYR A CA 1
ATOM 1839 C C . TYR A 1 237 ? 13.052 51.612 83.223 0.93 67.96 235 TYR A C 1
ATOM 1840 O O . TYR A 1 237 ? 11.967 51.586 83.801 0.93 66.82 235 TYR A O 1
ATOM 1849 N N . SER A 1 238 ? 13.335 50.833 82.185 1.00 62.41 236 SER A N 1
ATOM 1850 C CA . SER A 1 238 ? 12.359 49.892 81.653 1.00 63.70 236 SER A CA 1
ATOM 1851 C C . SER A 1 238 ? 12.701 48.466 82.071 1.00 60.99 236 SER A C 1
ATOM 1852 O O . SER A 1 238 ? 11.971 47.525 81.752 1.00 68.09 236 SER A O 1
ATOM 1855 N N . ARG A 1 239 ? 13.814 48.323 82.790 1.00 60.41 237 ARG A N 1
ATOM 1856 C CA . ARG A 1 239 ? 14.312 47.022 83.241 1.00 69.54 237 ARG A CA 1
ATOM 1857 C C . ARG A 1 239 ? 14.476 46.034 82.087 1.00 58.64 237 ARG A C 1
ATOM 1858 O O . ARG A 1 239 ? 14.121 44.861 82.198 1.00 59.78 237 ARG A O 1
ATOM 1866 N N . GLU A 1 240 ? 15.023 46.522 80.981 1.00 59.27 238 GLU A N 1
ATOM 1867 C CA . GLU A 1 240 ? 15.312 45.678 79.831 1.00 56.40 238 GLU A CA 1
ATOM 1868 C C . GLU A 1 240 ? 16.738 45.141 79.934 1.00 53.44 238 GLU A C 1
ATOM 1869 O O . GLU A 1 240 ? 17.683 45.752 79.431 1.00 51.97 238 GLU A O 1
ATOM 1875 N N . TYR A 1 241 ? 16.879 43.992 80.592 1.00 44.38 239 TYR A N 1
ATOM 1876 C CA . TYR A 1 241 ? 18.183 43.478 81.007 1.00 50.40 239 TYR A CA 1
ATOM 1877 C C . TYR A 1 241 ? 19.135 43.211 79.845 1.00 47.18 239 TYR A C 1
ATOM 1878 O O . TYR A 1 241 ? 20.353 43.254 80.015 1.00 46.76 239 TYR A O 1
ATOM 1887 N N . TYR A 1 242 ? 18.584 42.934 78.669 1.00 42.07 240 TYR A N 1
ATOM 1888 C CA . TYR A 1 242 ? 19.405 42.747 77.481 1.00 41.48 240 TYR A CA 1
ATOM 1889 C C . TYR A 1 242 ? 20.114 44.043 77.112 1.00 48.68 240 TYR A C 1
ATOM 1890 O O . TYR A 1 242 ? 21.330 44.067 76.936 1.00 45.08 240 TYR A O 1
ATOM 1899 N N . TYR A 1 243 ? 19.352 45.126 77.013 1.00 44.27 241 TYR A N 1
ATOM 1900 C CA . TYR A 1 243 ? 19.928 46.416 76.657 1.00 54.19 241 TYR A CA 1
ATOM 1901 C C . TYR A 1 243 ? 20.729 47.012 77.809 1.00 53.09 241 TYR A C 1
ATOM 1902 O O . TYR A 1 243 ? 21.609 47.844 77.591 1.00 53.19 241 TYR A O 1
ATOM 1911 N N . MET A 1 244 ? 20.448 46.563 79.029 1.00 49.73 242 MET A N 1
ATOM 1912 C CA . MET A 1 244 ? 21.227 46.983 80.190 1.00 42.47 242 MET A CA 1
ATOM 1913 C C . MET A 1 244 ? 22.641 46.401 80.152 1.00 48.78 242 MET A C 1
ATOM 1914 O O . MET A 1 244 ? 23.504 46.802 80.932 1.00 47.23 242 MET A O 1
ATOM 1919 N N . LEU A 1 245 ? 22.878 45.462 79.239 1.00 43.83 243 LEU A N 1
ATOM 1920 C CA . LEU A 1 245 ? 24.220 44.922 79.030 1.00 47.34 243 LEU A CA 1
ATOM 1921 C C . LEU A 1 245 ? 25.101 45.896 78.258 1.00 51.30 243 LEU A C 1
ATOM 1922 O O . LEU A 1 245 ? 26.328 45.844 78.358 1.00 50.31 243 LEU A O 1
ATOM 1927 N N . PHE A 1 246 ? 24.471 46.767 77.474 1.00 44.18 244 PHE A N 1
ATOM 1928 C CA . PHE A 1 246 ? 25.203 47.692 76.605 1.00 47.80 244 PHE A CA 1
ATOM 1929 C C . PHE A 1 246 ? 26.165 48.607 77.376 1.00 45.11 244 PHE A C 1
ATOM 1930 O O . PHE A 1 246 ? 27.322 48.743 76.979 1.00 52.23 244 PHE A O 1
ATOM 1938 N N . PRO A 1 247 ? 25.705 49.238 78.478 1.00 46.65 245 PRO A N 1
ATOM 1939 C CA . PRO A 1 247 ? 26.676 50.053 79.219 1.00 52.38 245 PRO A CA 1
ATOM 1940 C C . PRO A 1 247 ? 27.851 49.246 79.777 1.00 55.32 245 PRO A C 1
ATOM 1941 O O . PRO A 1 247 ? 28.954 49.783 79.884 1.00 54.24 245 PRO A O 1
ATOM 1945 N N . LEU A 1 248 ? 27.620 47.981 80.119 1.00 55.21 246 LEU A N 1
ATOM 1946 C CA . LEU A 1 248 ? 28.677 47.127 80.657 1.00 45.41 246 LEU A CA 1
ATOM 1947 C C . LEU A 1 248 ? 29.759 46.867 79.623 1.00 54.17 246 LEU A C 1
ATOM 1948 O O . LEU A 1 248 ? 30.924 46.657 79.962 1.00 58.60 246 LEU A O 1
ATOM 1953 N N . ARG A 1 249 ? 29.361 46.875 78.357 1.00 51.16 247 ARG A N 1
ATOM 1954 C CA . ARG A 1 249 ? 30.299 46.701 77.260 1.00 57.51 247 ARG A CA 1
ATOM 1955 C C . ARG A 1 249 ? 31.286 47.870 77.221 1.00 55.01 247 ARG A C 1
ATOM 1956 O O . ARG A 1 249 ? 32.458 47.688 76.895 1.00 61.78 247 ARG A O 1
ATOM 1964 N N . TYR A 1 250 ? 30.810 49.065 77.564 0.86 61.20 248 TYR A N 1
ATOM 1965 C CA . TYR A 1 250 ? 31.685 50.231 77.680 0.86 62.28 248 TYR A CA 1
ATOM 1966 C C . TYR A 1 250 ? 32.651 50.079 78.846 0.86 63.79 248 TYR A C 1
ATOM 1967 O O . TYR A 1 250 ? 33.854 50.290 78.704 0.86 75.02 248 TYR A O 1
ATOM 1976 N N . TYR A 1 251 ? 32.109 49.719 80.004 1.00 55.22 249 TYR A N 1
ATOM 1977 C CA . TYR A 1 251 ? 32.888 49.656 81.234 1.00 65.27 249 TYR A CA 1
ATOM 1978 C C . TYR A 1 251 ? 34.018 48.630 81.171 1.00 65.46 249 TYR A C 1
ATOM 1979 O O . TYR A 1 251 ? 35.079 48.836 81.758 1.00 79.66 249 TYR A O 1
ATOM 1988 N N . PHE A 1 252 ? 33.790 47.529 80.462 1.00 66.80 250 PHE A N 1
ATOM 1989 C CA . PHE A 1 252 ? 34.771 46.447 80.406 1.00 63.51 250 PHE A CA 1
ATOM 1990 C C . PHE A 1 252 ? 35.584 46.421 79.111 1.00 57.10 250 PHE A C 1
ATOM 1991 O O . PHE A 1 252 ? 36.177 45.395 78.778 1.00 64.72 250 PHE A O 1
ATOM 1999 N N . LYS A 1 253 ? 35.631 47.539 78.390 0.95 67.64 251 LYS A N 1
ATOM 2000 C CA . LYS A 1 253 ? 36.277 47.556 77.076 0.95 70.27 251 LYS A CA 1
ATOM 2001 C C . LYS A 1 253 ? 37.783 47.287 77.146 0.95 71.58 251 LYS A C 1
ATOM 2002 O O . LYS A 1 253 ? 38.403 46.938 76.141 0.95 88.80 251 LYS A O 1
ATOM 2008 N N . ASN A 1 254 ? 38.367 47.450 78.329 0.95 74.78 252 ASN A N 1
ATOM 2009 C CA . ASN A 1 254 ? 39.792 47.191 78.518 0.95 79.45 252 ASN A CA 1
ATOM 2010 C C . ASN A 1 254 ? 40.063 45.737 78.879 0.95 77.13 252 ASN A C 1
ATOM 2011 O O . ASN A 1 254 ? 41.145 45.213 78.617 0.95 83.06 252 ASN A O 1
ATOM 2016 N N . ASN A 1 255 ? 39.071 45.094 79.485 1.00 75.72 253 ASN A N 1
ATOM 2017 C CA . ASN A 1 255 ? 39.157 43.678 79.817 1.00 67.86 253 ASN A CA 1
ATOM 2018 C C . ASN A 1 255 ? 38.806 42.840 78.590 1.00 75.91 253 ASN A C 1
ATOM 2019 O O . ASN A 1 255 ? 37.660 42.830 78.146 1.00 79.31 253 ASN A O 1
ATOM 2024 N N . GLN A 1 256 ? 39.795 42.137 78.049 0.93 79.42 254 GLN A N 1
ATOM 2025 C CA . GLN A 1 256 ? 39.617 41.388 76.807 0.93 71.68 254 GLN A CA 1
ATOM 2026 C C . GLN A 1 256 ? 38.617 40.240 76.931 0.93 71.70 254 GLN A C 1
ATOM 2027 O O . GLN A 1 256 ? 37.748 40.074 76.076 0.93 71.51 254 GLN A O 1
ATOM 2033 N N . ASP A 1 257 ? 38.741 39.454 77.996 0.90 67.67 255 ASP A N 1
ATOM 2034 C CA . ASP A 1 257 ? 37.887 38.286 78.189 0.90 67.44 255 ASP A CA 1
ATOM 2035 C C . ASP A 1 257 ? 36.423 38.673 78.392 0.90 71.33 255 ASP A C 1
ATOM 2036 O O . ASP A 1 257 ? 35.532 38.090 77.774 0.90 67.31 255 ASP A O 1
ATOM 2041 N N . ILE A 1 258 ? 36.176 39.652 79.257 0.93 70.08 256 ILE A N 1
ATOM 2042 C CA . ILE A 1 258 ? 34.813 40.093 79.532 0.93 60.41 256 ILE A CA 1
ATOM 2043 C C . ILE A 1 258 ? 34.193 40.747 78.297 0.93 63.21 256 ILE A C 1
ATOM 2044 O O . ILE A 1 258 ? 33.008 40.566 78.019 0.93 56.32 256 ILE A O 1
ATOM 2049 N N . SER A 1 259 ? 35.006 41.492 77.553 1.00 53.23 257 SER A N 1
ATOM 2050 C CA . SER A 1 259 ? 34.542 42.158 76.342 1.00 55.09 257 SER A CA 1
ATOM 2051 C C . SER A 1 259 ? 34.071 41.148 75.304 1.00 60.70 257 SER A C 1
ATOM 2052 O O . SER A 1 259 ? 33.032 41.336 74.670 1.00 56.10 257 SER A O 1
ATOM 2055 N N . GLN A 1 260 ? 34.838 40.074 75.136 0.88 53.76 258 GLN A N 1
ATOM 2056 C CA . GLN A 1 260 ? 34.500 39.042 74.162 0.88 55.75 258 GLN A CA 1
ATOM 2057 C C . GLN A 1 260 ? 33.209 38.322 74.534 0.88 52.67 258 GLN A C 1
ATOM 2058 O O . GLN A 1 260 ? 32.396 37.998 73.669 0.88 48.46 258 GLN A O 1
ATOM 2064 N N . ARG A 1 261 ? 33.026 38.076 75.826 1.00 47.60 259 ARG A N 1
ATOM 2065 C CA . ARG A 1 261 ? 31.837 37.380 76.300 1.00 52.16 259 ARG A CA 1
ATOM 2066 C C . ARG A 1 261 ? 30.594 38.254 76.167 1.00 48.32 259 ARG A C 1
ATOM 2067 O O . ARG A 1 261 ? 29.544 37.785 75.729 1.00 53.30 259 ARG A O 1
ATOM 2075 N N . LEU A 1 262 ? 30.718 39.525 76.538 1.00 50.43 260 LEU A N 1
ATOM 2076 C CA . LEU A 1 262 ? 29.611 40.468 76.413 1.00 56.92 260 LEU A CA 1
ATOM 2077 C C . LEU A 1 262 ? 29.219 40.673 74.953 1.00 48.88 260 LEU A C 1
ATOM 2078 O O . LEU A 1 262 ? 28.032 40.747 74.627 1.00 46.27 260 LEU A O 1
ATOM 2083 N N . GLU A 1 263 ? 30.216 40.762 74.078 1.00 45.64 261 GLU A N 1
ATOM 2084 C CA . GLU A 1 263 ? 29.961 40.937 72.650 1.00 50.80 261 GLU A CA 1
ATOM 2085 C C . GLU A 1 263 ? 29.267 39.705 72.076 1.00 54.66 261 GLU A C 1
ATOM 2086 O O . GLU A 1 263 ? 28.389 39.818 71.217 1.00 46.68 261 GLU A O 1
ATOM 2092 N N . ASN A 1 264 ? 29.657 38.529 72.561 0.99 46.21 262 ASN A N 1
ATOM 2093 C CA . ASN A 1 264 ? 29.050 37.280 72.113 0.99 46.33 262 ASN A CA 1
ATOM 2094 C C . ASN A 1 264 ? 27.597 37.190 72.550 0.99 41.27 262 ASN A C 1
ATOM 2095 O O . ASN A 1 264 ? 26.720 36.840 71.760 0.99 47.85 262 ASN A O 1
ATOM 2100 N N . ILE A 1 265 ? 27.349 37.509 73.816 1.00 42.49 263 ILE A N 1
ATOM 2101 C CA . ILE A 1 265 ? 26.002 37.467 74.367 1.00 44.43 263 ILE A CA 1
ATOM 2102 C C . ILE A 1 265 ? 25.092 38.421 73.604 1.00 49.21 263 ILE A C 1
ATOM 2103 O O . ILE A 1 265 ? 24.008 38.042 73.167 1.00 47.87 263 ILE A O 1
ATOM 2108 N N . ILE A 1 266 ? 25.553 39.651 73.417 1.00 53.04 264 ILE A N 1
ATOM 2109 C CA . ILE A 1 266 ? 24.749 40.671 72.756 1.00 47.30 264 ILE A CA 1
ATOM 2110 C C . ILE A 1 266 ? 24.580 40.440 71.255 1.00 48.29 264 ILE A C 1
ATOM 2111 O O . ILE A 1 266 ? 23.463 40.494 70.741 1.00 41.68 264 ILE A O 1
ATOM 2116 N N . GLU A 1 267 ? 25.678 40.181 70.552 1.00 40.79 265 GLU A N 1
ATOM 2117 C CA . GLU A 1 267 ? 25.636 40.182 69.093 1.00 45.75 265 GLU A CA 1
ATOM 2118 C C . GLU A 1 267 ? 25.443 38.804 68.469 1.00 47.75 265 GLU A C 1
ATOM 2119 O O . GLU A 1 267 ? 24.884 38.691 67.377 1.00 45.95 265 GLU A O 1
ATOM 2125 N N . LYS A 1 268 ? 25.905 37.760 69.151 1.00 44.16 266 LYS A N 1
ATOM 2126 C CA . LYS A 1 268 ? 25.849 36.410 68.596 1.00 48.68 266 LYS A CA 1
ATOM 2127 C C . LYS A 1 268 ? 24.754 35.560 69.245 1.00 49.16 266 LYS A C 1
ATOM 2128 O O . LYS A 1 268 ? 23.853 35.086 68.558 1.00 47.30 266 LYS A O 1
ATOM 2134 N N . LYS A 1 269 ? 24.828 35.377 70.561 1.00 43.91 267 LYS A N 1
ATOM 2135 C CA . LYS A 1 269 ? 23.829 34.588 71.278 1.00 44.34 267 LYS A CA 1
ATOM 2136 C C . LYS A 1 269 ? 22.410 35.119 71.059 1.00 44.96 267 LYS A C 1
ATOM 2137 O O . LYS A 1 269 ? 21.507 34.358 70.718 1.00 44.27 267 LYS A O 1
ATOM 2143 N N . TYR A 1 270 ? 22.219 36.425 71.236 0.93 44.83 268 TYR A N 1
ATOM 2144 C CA . TYR A 1 270 ? 20.884 37.015 71.128 0.93 44.11 268 TYR A CA 1
ATOM 2145 C C . TYR A 1 270 ? 20.772 38.059 70.012 0.93 50.04 268 TYR A C 1
ATOM 2146 O O . TYR A 1 270 ? 19.811 38.829 69.971 0.93 43.74 268 TYR A O 1
ATOM 2155 N N . GLY A 1 271 ? 21.748 38.074 69.108 1.00 44.92 269 GLY A N 1
ATOM 2156 C CA . GLY A 1 271 ? 21.796 39.060 68.040 1.00 40.58 269 GLY A CA 1
ATOM 2157 C C . GLY A 1 271 ? 20.553 39.157 67.175 1.00 45.41 269 GLY A C 1
ATOM 2158 O O . GLY A 1 271 ? 20.193 40.244 66.720 1.00 45.24 269 GLY A O 1
ATOM 2159 N N . LEU A 1 272 ? 19.887 38.027 66.953 1.00 47.37 270 LEU A N 1
ATOM 2160 C CA . LEU A 1 272 ? 18.719 37.996 66.076 1.00 43.69 270 LEU A CA 1
ATOM 2161 C C . LEU A 1 272 ? 17.510 38.643 66.742 1.00 44.33 270 LEU A C 1
ATOM 2162 O O . LEU A 1 272 ? 16.637 39.183 66.064 1.00 46.64 270 LEU A O 1
ATOM 2167 N N . TYR A 1 273 ? 17.462 38.589 68.071 0.96 43.28 271 TYR A N 1
ATOM 2168 C CA . TYR A 1 273 ? 16.417 39.277 68.822 0.96 48.63 271 TYR A CA 1
ATOM 2169 C C . TYR A 1 273 ? 16.516 40.781 68.583 0.96 48.29 271 TYR A C 1
ATOM 2170 O O . TYR A 1 273 ? 15.515 41.442 68.300 0.96 44.10 271 TYR A O 1
ATOM 2179 N N . LYS A 1 274 ? 17.729 41.315 68.697 1.00 46.90 272 LYS A N 1
ATOM 2180 C CA . LYS A 1 274 ? 17.962 42.737 68.472 1.00 42.63 272 LYS A CA 1
ATOM 2181 C C . LYS A 1 274 ? 17.619 43.112 67.033 1.00 45.09 272 LYS A C 1
ATOM 2182 O O . LYS A 1 274 ? 16.946 44.109 66.790 1.00 45.97 272 LYS A O 1
ATOM 2188 N N . GLN A 1 275 ? 18.054 42.292 66.083 1.00 40.60 273 GLN A N 1
ATOM 2189 C CA . GLN A 1 275 ? 17.813 42.582 64.677 1.00 49.94 273 GLN A CA 1
ATOM 2190 C C . GLN A 1 275 ? 16.324 42.614 64.346 1.00 49.90 273 GLN A C 1
ATOM 2191 O O . GLN A 1 275 ? 15.860 43.506 63.636 1.00 47.12 273 GLN A O 1
ATOM 2197 N N . LEU A 1 276 ? 15.578 41.645 64.865 1.00 42.86 274 LEU A N 1
ATOM 2198 C CA . LEU A 1 276 ? 14.140 41.586 64.618 1.00 43.11 274 LEU A CA 1
ATOM 2199 C C . LEU A 1 276 ? 13.422 42.798 65.197 1.00 46.38 274 LEU A C 1
ATOM 2200 O O . LEU A 1 276 ? 12.458 43.290 64.616 1.00 47.14 274 LEU A O 1
ATOM 2205 N N . MET A 1 277 ? 13.894 43.278 66.341 1.00 42.71 275 MET A N 1
ATOM 2206 C CA . MET A 1 277 ? 13.314 44.465 66.950 1.00 50.64 275 MET A CA 1
ATOM 2207 C C . MET A 1 277 ? 13.568 45.687 66.064 1.00 49.71 275 MET A C 1
ATOM 2208 O O . MET A 1 277 ? 12.667 46.494 65.839 1.00 45.03 275 MET A O 1
ATOM 2213 N N . VAL A 1 278 ? 14.788 45.809 65.547 1.00 40.99 276 VAL A N 1
ATOM 2214 C CA . VAL A 1 278 ? 15.135 46.903 64.638 1.00 48.87 276 VAL A CA 1
ATOM 2215 C C . VAL A 1 278 ? 14.321 46.830 63.346 1.00 44.58 276 VAL A C 1
ATOM 2216 O O . VAL A 1 278 ? 13.814 47.843 62.859 1.00 47.78 276 VAL A O 1
ATOM 2220 N N . ARG A 1 279 ? 14.183 45.624 62.808 1.00 49.31 277 ARG A N 1
ATOM 2221 C CA . ARG A 1 279 ? 13.433 45.421 61.575 1.00 44.93 277 ARG A CA 1
ATOM 2222 C C . ARG A 1 279 ? 11.957 45.768 61.742 1.00 51.88 277 ARG A C 1
ATOM 2223 O O . ARG A 1 279 ? 11.331 46.294 60.826 1.00 51.62 277 ARG A O 1
ATOM 2231 N N . ILE A 1 280 ? 11.404 45.481 62.915 1.00 44.63 278 ILE A N 1
ATOM 2232 C CA . ILE A 1 280 ? 10.020 45.841 63.200 1.00 47.03 278 ILE A CA 1
ATOM 2233 C C . ILE A 1 280 ? 9.887 47.360 63.322 1.00 55.53 278 ILE A C 1
ATOM 2234 O O . ILE A 1 280 ? 8.930 47.951 62.820 1.00 51.96 278 ILE A O 1
ATOM 2239 N N . ASP A 1 281 ? 10.879 47.988 63.944 1.00 47.86 279 ASP A N 1
ATOM 2240 C CA . ASP A 1 281 ? 10.890 49.437 64.087 1.00 49.63 279 ASP A CA 1
ATOM 2241 C C . ASP A 1 281 ? 10.989 50.084 62.705 1.00 51.12 279 ASP A C 1
ATOM 2242 O O . ASP A 1 281 ? 10.316 51.077 62.427 1.00 48.56 279 ASP A O 1
ATOM 2247 N N . ASP A 1 282 ? 11.828 49.514 61.842 1.00 47.46 280 ASP A N 1
ATOM 2248 C CA . ASP A 1 282 ? 12.006 50.026 60.490 1.00 51.00 280 ASP A CA 1
ATOM 2249 C C . ASP A 1 282 ? 10.706 49.958 59.700 1.00 53.77 280 ASP A C 1
ATOM 2250 O O . ASP A 1 282 ? 10.430 50.828 58.875 1.00 56.72 280 ASP A O 1
ATOM 2255 N N . TYR A 1 283 ? 9.917 48.918 59.950 1.00 54.55 281 TYR A N 1
ATOM 2256 C CA . TYR A 1 283 ? 8.600 48.801 59.343 1.00 55.64 281 TYR A CA 1
ATOM 2257 C C . TYR A 1 283 ? 7.766 50.012 59.736 1.00 58.46 281 TYR A C 1
ATOM 2258 O O . TYR A 1 283 ? 7.198 50.692 58.886 1.00 60.34 281 TYR A O 1
ATOM 2267 N N . HIS A 1 284 ? 7.711 50.276 61.036 1.00 49.55 282 HIS A N 1
ATOM 2268 C CA . HIS A 1 284 ? 6.926 51.380 61.568 1.00 58.28 282 HIS A CA 1
ATOM 2269 C C . HIS A 1 284 ? 7.419 52.732 61.049 1.00 60.03 282 HIS A C 1
ATOM 2270 O O . HIS A 1 284 ? 6.620 53.601 60.708 1.00 52.67 282 HIS A O 1
ATOM 2277 N N . THR A 1 285 ? 8.736 52.896 60.984 1.00 52.44 283 THR A N 1
ATOM 2278 C CA . THR A 1 285 ? 9.336 54.139 60.508 1.00 52.22 283 THR A CA 1
ATOM 2279 C C . THR A 1 285 ? 9.012 54.380 59.033 1.00 66.38 283 THR A C 1
ATOM 2280 O O . THR A 1 285 ? 8.633 55.485 58.644 1.00 56.58 283 THR A O 1
ATOM 2284 N N . LEU A 1 286 ? 9.159 53.338 58.219 1.00 52.34 284 LEU A N 1
ATOM 2285 C CA . LEU A 1 286 ? 8.832 53.416 56.798 1.00 57.52 284 LEU A CA 1
ATOM 2286 C C . LEU A 1 286 ? 7.351 53.719 56.599 1.00 59.55 284 LEU A C 1
ATOM 2287 O O . LEU A 1 286 ? 6.967 54.420 55.665 1.00 60.64 284 LEU A O 1
ATOM 2292 N N . TYR A 1 287 ? 6.528 53.187 57.496 1.00 57.81 285 TYR A N 1
ATOM 2293 C CA . TYR A 1 287 ? 5.086 53.385 57.445 1.00 63.27 285 TYR A CA 1
ATOM 2294 C C . TYR A 1 287 ? 4.688 54.828 57.752 1.00 65.28 285 TYR A C 1
ATOM 2295 O O . TYR A 1 287 ? 4.017 55.475 56.949 1.00 69.73 285 TYR A O 1
ATOM 2304 N N . LYS A 1 288 ? 5.109 55.329 58.909 0.94 60.27 286 LYS A N 1
ATOM 2305 C CA . LYS A 1 288 ? 4.712 56.660 59.357 0.94 64.75 286 LYS A CA 1
ATOM 2306 C C . LYS A 1 288 ? 5.379 57.780 58.562 0.94 62.59 286 LYS A C 1
ATOM 2307 O O . LYS A 1 288 ? 4.906 58.914 58.566 0.94 74.28 286 LYS A O 1
ATOM 2313 N N . SER A 1 289 ? 6.476 57.466 57.882 1.00 62.53 287 SER A N 1
ATOM 2314 C CA . SER A 1 289 ? 7.153 58.459 57.058 1.00 64.02 287 SER A CA 1
ATOM 2315 C C . SER A 1 289 ? 6.523 58.522 55.670 1.00 62.41 287 SER A C 1
ATOM 2316 O O . SER A 1 289 ? 6.785 59.447 54.901 1.00 67.92 287 SER A O 1
ATOM 2319 N N . GLY A 1 290 ? 5.694 57.529 55.359 1.00 64.28 288 GLY A N 1
ATOM 2320 C CA . GLY A 1 290 ? 4.973 57.494 54.099 1.00 60.82 288 GLY A CA 1
ATOM 2321 C C . GLY A 1 290 ? 5.727 56.832 52.960 1.00 63.61 288 GLY A C 1
ATOM 2322 O O . GLY A 1 290 ? 5.491 57.142 51.794 1.00 68.13 288 GLY A O 1
ATOM 2323 N N . ASN A 1 291 ? 6.633 55.917 53.290 1.00 63.22 289 ASN A N 1
ATOM 2324 C CA . ASN A 1 291 ? 7.447 55.262 52.270 1.00 56.45 289 ASN A CA 1
ATOM 2325 C C . ASN A 1 291 ? 7.215 53.759 52.204 1.00 57.18 289 ASN A C 1
ATOM 2326 O O . ASN A 1 291 ? 8.067 53.017 51.713 1.00 68.86 289 ASN A O 1
ATOM 2331 N N . LEU A 1 292 ? 6.065 53.310 52.696 1.00 55.71 290 LEU A N 1
ATOM 2332 C CA . LEU A 1 292 ? 5.782 51.878 52.756 1.00 66.83 290 LEU A CA 1
ATOM 2333 C C . LEU A 1 292 ? 4.627 51.454 51.848 1.00 68.71 290 LEU A C 1
ATOM 2334 O O . LEU A 1 292 ? 3.460 51.722 52.143 1.00 68.19 290 LEU A O 1
ATOM 2339 N N . LYS A 1 293 ? 4.959 50.783 50.748 0.86 57.50 291 LYS A N 1
ATOM 2340 C CA . LYS A 1 293 ? 3.949 50.214 49.860 0.86 73.04 291 LYS A CA 1
ATOM 2341 C C . LYS A 1 293 ? 3.682 48.759 50.237 0.86 73.30 291 LYS A C 1
ATOM 2342 O O . LYS A 1 293 ? 4.460 48.151 50.974 0.86 63.99 291 LYS A O 1
ATOM 2348 N N . ILE A 1 294 ? 2.587 48.204 49.726 1.00 71.65 292 ILE A N 1
ATOM 2349 C CA . ILE A 1 294 ? 2.129 46.883 50.154 1.00 73.99 292 ILE A CA 1
ATOM 2350 C C . ILE A 1 294 ? 3.128 45.767 49.828 1.00 74.03 292 ILE A C 1
ATOM 2351 O O . ILE A 1 294 ? 3.256 44.808 50.590 1.00 73.70 292 ILE A O 1
ATOM 2356 N N . ASP A 1 295 ? 3.851 45.899 48.718 0.96 62.39 293 ASP A N 1
ATOM 2357 C CA . ASP A 1 295 ? 4.840 44.894 48.330 0.96 65.01 293 ASP A CA 1
ATOM 2358 C C . ASP A 1 295 ? 6.010 44.856 49.308 0.96 78.03 293 ASP A C 1
ATOM 2359 O O . ASP A 1 295 ? 6.449 43.785 49.729 0.96 73.13 293 ASP A O 1
ATOM 2364 N N . MET A 1 296 ? 6.515 46.035 49.656 0.90 69.79 294 MET A N 1
ATOM 2365 C CA . MET A 1 296 ? 7.600 46.157 50.620 0.90 73.32 294 MET A CA 1
ATOM 2366 C C . MET A 1 296 ? 7.169 45.647 51.991 0.90 59.21 294 MET A C 1
ATOM 2367 O O . MET A 1 296 ? 7.898 44.902 52.644 0.90 62.58 294 MET A O 1
ATOM 2372 N N . ALA A 1 297 ? 5.975 46.050 52.415 1.00 60.00 295 ALA A N 1
ATOM 2373 C CA . ALA A 1 297 ? 5.439 45.655 53.712 1.00 56.95 295 ALA A CA 1
ATOM 2374 C C . ALA A 1 297 ? 5.247 44.145 53.807 0.91 71.69 295 ALA A C 1
ATOM 2375 O O . ALA A 1 297 ? 5.543 43.536 54.836 1.00 63.10 295 ALA A O 1
ATOM 2377 N N . THR A 1 298 ? 4.751 43.547 52.729 0.93 65.83 296 THR A N 1
ATOM 2378 C CA . THR A 1 298 ? 4.498 42.112 52.695 0.93 68.09 296 THR A CA 1
ATOM 2379 C C . THR A 1 298 ? 5.804 41.330 52.801 0.93 61.55 296 THR A C 1
ATOM 2380 O O . THR A 1 298 ? 5.900 40.377 53.575 0.93 63.38 296 THR A O 1
ATOM 2384 N N . ASN A 1 299 ? 6.806 41.744 52.028 1.00 54.25 297 ASN A N 1
ATOM 2385 C CA . ASN A 1 299 ? 8.118 41.104 52.053 1.00 62.79 297 ASN A CA 1
ATOM 2386 C C . ASN A 1 299 ? 8.755 41.136 53.440 1.00 67.42 297 ASN A C 1
ATOM 2387 O O . ASN A 1 299 ? 9.348 40.154 53.887 1.00 61.81 297 ASN A O 1
ATOM 2392 N N . ILE A 1 300 ? 8.627 42.275 54.113 1.00 61.88 298 ILE A N 1
ATOM 2393 C CA . ILE A 1 300 ? 9.193 42.445 55.445 1.00 68.70 298 ILE A CA 1
ATOM 2394 C C . ILE A 1 300 ? 8.520 41.503 56.436 1.00 60.47 298 ILE A C 1
ATOM 2395 O O . ILE A 1 300 ? 9.196 40.795 57.185 1.00 55.55 298 ILE A O 1
ATOM 2400 N N . VAL A 1 301 ? 7.190 41.489 56.420 1.00 51.74 299 VAL A N 1
ATOM 2401 C CA . VAL A 1 301 ? 6.408 40.606 57.281 1.00 59.41 299 VAL A CA 1
ATOM 2402 C C . VAL A 1 301 ? 6.743 39.136 57.037 1.00 60.84 299 VAL A C 1
ATOM 2403 O O . VAL A 1 301 ? 6.855 38.353 57.982 1.00 61.75 299 VAL A O 1
ATOM 2407 N N . ILE A 1 302 ? 6.917 38.766 55.773 1.00 62.53 300 ILE A N 1
ATOM 2408 C CA . ILE A 1 302 ? 7.301 37.403 55.430 1.00 64.37 300 ILE A CA 1
ATOM 2409 C C . ILE A 1 302 ? 8.648 37.050 56.063 1.00 65.93 300 ILE A C 1
ATOM 2410 O O . ILE A 1 302 ? 8.783 36.013 56.715 1.00 64.36 300 ILE A O 1
ATOM 2415 N N . GLY A 1 303 ? 9.633 37.927 55.884 1.00 62.18 301 GLY A N 1
ATOM 2416 C CA . GLY A 1 303 ? 10.958 37.715 56.441 1.00 47.13 301 GLY A CA 1
ATOM 2417 C C . GLY A 1 303 ? 10.952 37.656 57.956 1.00 52.48 301 GLY A C 1
ATOM 2418 O O . GLY A 1 303 ? 11.704 36.895 58.565 1.00 58.63 301 GLY A O 1
ATOM 2419 N N . ILE A 1 304 ? 10.091 38.461 58.566 1.00 55.49 302 ILE A N 1
ATOM 2420 C CA . ILE A 1 304 ? 9.976 38.495 60.018 1.00 54.65 302 ILE A CA 1
ATOM 2421 C C . ILE A 1 304 ? 9.337 37.206 60.539 1.00 61.75 302 ILE A C 1
ATOM 2422 O O . ILE A 1 304 ? 9.797 36.636 61.526 1.00 63.40 302 ILE A O 1
ATOM 2427 N N . LEU A 1 305 ? 8.294 36.738 59.859 0.99 64.93 303 LEU A N 1
ATOM 2428 C CA . LEU A 1 305 ? 7.640 35.481 60.220 0.99 64.87 303 LEU A CA 1
ATOM 2429 C C . LEU A 1 305 ? 8.602 34.304 60.101 0.99 57.59 303 LEU A C 1
ATOM 2430 O O . LEU A 1 305 ? 8.590 33.390 60.926 0.99 65.90 303 LEU A O 1
ATOM 2435 N N . ARG A 1 306 ? 9.432 34.333 59.064 1.00 52.30 304 ARG A N 1
ATOM 2436 C CA . ARG A 1 306 ? 10.438 33.299 58.855 1.00 58.48 304 ARG A CA 1
ATOM 2437 C C . ARG A 1 306 ? 11.455 33.261 59.993 1.00 65.65 304 ARG A C 1
ATOM 2438 O O . ARG A 1 306 ? 11.732 32.201 60.555 1.00 64.34 304 ARG A O 1
ATOM 2446 N N . ASP A 1 307 ? 12.002 34.423 60.340 1.00 58.90 305 ASP A N 1
ATOM 2447 C CA . ASP A 1 307 ? 13.080 34.488 61.322 1.00 49.90 305 ASP A CA 1
ATOM 2448 C C . ASP A 1 307 ? 12.586 34.351 62.762 1.00 50.82 305 ASP A C 1
ATOM 2449 O O . ASP A 1 307 ? 13.355 34.001 63.656 1.00 54.18 305 ASP A O 1
ATOM 2454 N N . ILE A 1 308 ? 11.305 34.625 62.981 1.00 54.83 306 ILE A N 1
ATOM 2455 C CA . ILE A 1 308 ? 10.678 34.395 64.280 1.00 58.53 306 ILE A CA 1
ATOM 2456 C C . ILE A 1 308 ? 10.789 32.918 64.674 1.00 67.26 306 ILE A C 1
ATOM 2457 O O . ILE A 1 308 ? 10.997 32.586 65.844 1.00 63.45 306 ILE A O 1
ATOM 2462 N N . GLU A 1 309 ? 10.681 32.042 63.679 0.92 55.33 307 GLU A N 1
ATOM 2463 C CA . GLU A 1 309 ? 10.773 30.601 63.890 0.92 59.29 307 GLU A CA 1
ATOM 2464 C C . GLU A 1 309 ? 12.170 30.172 64.341 0.92 65.12 307 GLU A C 1
ATOM 2465 O O . GLU A 1 309 ? 12.352 29.067 64.855 0.92 64.59 307 GLU A O 1
ATOM 2471 N N . LYS A 1 310 ? 13.155 31.044 64.143 1.00 55.79 308 LYS A N 1
ATOM 2472 C CA . LYS A 1 310 ? 14.533 30.735 64.515 1.00 55.42 308 LYS A CA 1
ATOM 2473 C C . LYS A 1 310 ? 14.859 31.190 65.932 1.00 56.23 308 LYS A C 1
ATOM 2474 O O . LYS A 1 310 ? 15.991 31.045 66.394 1.00 58.43 308 LYS A O 1
ATOM 2480 N N . LEU A 1 311 ? 13.867 31.746 66.619 1.00 54.16 309 LEU A N 1
ATOM 2481 C CA . LEU A 1 311 ? 14.035 32.111 68.020 1.00 58.42 309 LEU A CA 1
ATOM 2482 C C . LEU A 1 311 ? 13.650 30.914 68.888 1.00 57.17 309 LEU A C 1
ATOM 2483 O O . LEU A 1 311 ? 12.472 30.573 68.985 1.00 62.57 309 LEU A O 1
ATOM 2488 N N . PRO A 1 312 ? 14.649 30.272 69.517 0.96 67.68 310 PRO A N 1
ATOM 2489 C CA . PRO A 1 312 ? 14.475 29.015 70.258 0.96 62.48 310 PRO A CA 1
ATOM 2490 C C . PRO A 1 312 ? 13.452 29.113 71.384 0.96 57.39 310 PRO A C 1
ATOM 2491 O O . PRO A 1 312 ? 13.698 29.800 72.378 0.96 54.54 310 PRO A O 1
ATOM 2495 N N . GLY A 1 313 ? 12.323 28.428 71.226 1.00 59.79 311 GLY A N 1
ATOM 2496 C CA . GLY A 1 313 ? 11.320 28.356 72.273 1.00 65.35 311 GLY A CA 1
ATOM 2497 C C . GLY A 1 313 ? 10.382 29.546 72.311 1.00 72.57 311 GLY A C 1
ATOM 2498 O O . GLY A 1 313 ? 9.623 29.715 73.265 1.00 65.41 311 GLY A O 1
ATOM 2499 N N . PHE A 1 314 ? 10.432 30.375 71.274 1.00 66.55 312 PHE A N 1
ATOM 2500 C CA . PHE A 1 314 ? 9.578 31.553 71.212 1.00 65.08 312 PHE A CA 1
ATOM 2501 C C . PHE A 1 314 ? 8.170 31.182 70.770 1.00 62.35 312 PHE A C 1
ATOM 2502 O O . PHE A 1 314 ? 7.978 30.588 69.708 1.00 62.22 312 PHE A O 1
ATOM 2510 N N . GLU A 1 315 ? 7.188 31.531 71.596 1.00 64.16 313 GLU A N 1
ATOM 2511 C CA . GLU A 1 315 ? 5.788 31.328 71.244 1.00 80.39 313 GLU A CA 1
ATOM 2512 C C . GLU A 1 315 ? 5.040 32.653 71.241 1.00 69.79 313 GLU A C 1
ATOM 2513 O O . GLU A 1 315 ? 5.317 33.537 72.055 1.00 67.54 313 GLU A O 1
ATOM 2519 N N . SER A 1 316 ? 4.091 32.789 70.321 1.00 76.20 314 SER A N 1
ATOM 2520 C CA . SER A 1 316 ? 3.315 34.018 70.209 1.00 67.09 314 SER A CA 1
ATOM 2521 C C . SER A 1 316 ? 1.983 33.796 69.500 1.00 65.35 314 SER A C 1
ATOM 2522 O O . SER A 1 316 ? 1.930 33.181 68.433 1.00 70.88 314 SER A O 1
ATOM 2525 N N . ASP A 1 317 ? 0.909 34.304 70.098 1.00 60.46 315 ASP A N 1
ATOM 2526 C CA . ASP A 1 317 ? -0.414 34.242 69.486 1.00 74.08 315 ASP A CA 1
ATOM 2527 C C . ASP A 1 317 ? -0.527 35.225 68.327 1.00 77.77 315 ASP A C 1
ATOM 2528 O O . ASP A 1 317 ? -1.381 35.074 67.453 1.00 83.68 315 ASP A O 1
ATOM 2533 N N . THR A 1 318 ? 0.342 36.232 68.329 1.00 68.51 316 THR A N 1
ATOM 2534 C CA . THR A 1 318 ? 0.336 37.270 67.303 1.00 66.24 316 THR A CA 1
ATOM 2535 C C . THR A 1 318 ? 0.640 36.694 65.923 1.00 66.26 316 THR A C 1
ATOM 2536 O O . THR A 1 318 ? 0.129 37.178 64.913 1.00 72.18 316 THR A O 1
ATOM 2540 N N . ILE A 1 319 ? 1.468 35.654 65.891 1.00 71.82 317 ILE A N 1
ATOM 2541 C CA . ILE A 1 319 ? 1.877 35.027 64.637 1.00 72.25 317 ILE A CA 1
ATOM 2542 C C . ILE A 1 319 ? 0.678 34.567 63.811 1.00 75.24 317 ILE A C 1
ATOM 2543 O O . ILE A 1 319 ? 0.647 34.742 62.592 1.00 74.84 317 ILE A O 1
ATOM 2548 N N . TYR A 1 320 ? -0.308 33.982 64.481 0.96 76.91 318 TYR A N 1
ATOM 2549 C CA . TYR A 1 320 ? -1.525 33.546 63.811 0.96 84.51 318 TYR A CA 1
ATOM 2550 C C . TYR A 1 320 ? -2.335 34.741 63.320 0.96 73.15 318 TYR A C 1
ATOM 2551 O O . TYR A 1 320 ? -2.850 34.731 62.202 0.96 78.72 318 TYR A O 1
ATOM 2560 N N . GLN A 1 321 ? -2.438 35.767 64.161 1.00 67.23 319 GLN A N 1
ATOM 2561 C CA . GLN A 1 321 ? -3.192 36.973 63.832 1.00 82.13 319 GLN A CA 1
ATOM 2562 C C . GLN A 1 321 ? -2.616 37.677 62.607 1.00 78.12 319 GLN A C 1
ATOM 2563 O O . GLN A 1 321 ? -3.354 38.239 61.798 1.00 84.56 319 GLN A O 1
ATOM 2569 N N . ILE A 1 322 ? -1.294 37.636 62.480 1.00 75.61 320 ILE A N 1
ATOM 2570 C CA . ILE A 1 322 ? -0.603 38.254 61.355 1.00 76.35 320 ILE A CA 1
ATOM 2571 C C . ILE A 1 322 ? -0.878 37.497 60.059 1.00 69.37 320 ILE A C 1
ATOM 2572 O O . ILE A 1 322 ? -1.165 38.105 59.027 1.00 74.59 320 ILE A O 1
ATOM 2577 N N . LYS A 1 323 ? -0.796 36.171 60.119 1.00 84.04 321 LYS A N 1
ATOM 2578 C CA . LYS A 1 323 ? -1.083 35.329 58.962 1.00 80.91 321 LYS A CA 1
ATOM 2579 C C . LYS A 1 323 ? -2.549 35.458 58.548 1.00 80.75 321 LYS A C 1
ATOM 2580 O O . LYS A 1 323 ? -2.882 35.411 57.363 1.00 83.99 321 LYS A O 1
ATOM 2586 N N . LYS A 1 324 ? -3.415 35.628 59.541 0.95 83.80 322 LYS A N 1
ATOM 2587 C CA . LYS A 1 324 ? -4.851 35.751 59.316 0.95 82.96 322 LYS A CA 1
ATOM 2588 C C . LYS A 1 324 ? -5.189 37.031 58.552 0.95 93.27 322 LYS A C 1
ATOM 2589 O O . LYS A 1 324 ? -6.019 37.023 57.641 0.95 97.85 322 LYS A O 1
ATOM 2595 N N . VAL A 1 325 ? -4.532 38.124 58.924 1.00 84.97 323 VAL A N 1
ATOM 2596 C CA . VAL A 1 325 ? -4.733 39.412 58.267 1.00 80.78 323 VAL A CA 1
ATOM 2597 C C . VAL A 1 325 ? -4.302 39.365 56.797 1.00 84.34 323 VAL A C 1
ATOM 2598 O O . VAL A 1 325 ? -4.916 40.004 55.943 1.00 89.41 323 VAL A O 1
ATOM 2602 N N . ALA A 1 326 ? -3.269 38.579 56.503 1.00 86.72 324 ALA A N 1
ATOM 2603 C CA . ALA A 1 326 ? -2.702 38.513 55.155 1.00 85.91 324 ALA A CA 1
ATOM 2604 C C . ALA A 1 326 ? -3.696 38.022 54.098 1.00 92.24 324 ALA A C 1
ATOM 2605 O O . ALA A 1 326 ? -3.487 38.231 52.902 1.00 93.86 324 ALA A O 1
ATOM 2607 N N . THR A 1 327 ? -4.770 37.372 54.538 0.83 98.87 325 THR A N 1
ATOM 2608 C CA . THR A 1 327 ? -5.795 36.875 53.624 0.83 92.46 325 THR A CA 1
ATOM 2609 C C . THR A 1 327 ? -6.607 38.016 53.017 0.83 97.62 325 THR A C 1
ATOM 2610 O O . THR A 1 327 ? -7.190 37.872 51.942 0.83 99.26 325 THR A O 1
ATOM 2614 N N . ASN A 1 328 ? -6.641 39.146 53.719 0.97 95.93 326 ASN A N 1
ATOM 2615 C CA . ASN A 1 328 ? -7.378 40.327 53.275 0.97 97.07 326 ASN A CA 1
ATOM 2616 C C . ASN A 1 328 ? -6.898 40.831 51.914 0.97 96.61 326 ASN A C 1
ATOM 2617 O O . ASN A 1 328 ? -5.771 40.553 51.498 0.97 102.50 326 ASN A O 1
ATOM 2622 N N . ASN A 1 329 ? -7.760 41.569 51.221 0.80 91.26 327 ASN A N 1
ATOM 2623 C CA . ASN A 1 329 ? -7.435 42.082 49.894 0.80 93.65 327 ASN A CA 1
ATOM 2624 C C . ASN A 1 329 ? -7.002 43.544 49.913 0.80 89.99 327 ASN A C 1
ATOM 2625 O O . ASN A 1 329 ? -6.185 43.963 49.093 0.80 93.95 327 ASN A O 1
ATOM 2630 N N . SER A 1 330 ? -7.554 44.315 50.845 1.00 78.16 328 SER A N 1
ATOM 2631 C CA . SER A 1 330 ? -7.238 45.736 50.954 1.00 83.82 328 SER A CA 1
ATOM 2632 C C . SER A 1 330 ? -5.822 45.957 51.477 1.00 97.63 328 SER A C 1
ATOM 2633 O O . SER A 1 330 ? -5.511 45.584 52.608 1.00 87.27 328 SER A O 1
ATOM 2636 N N . PRO A 1 331 ? -4.961 46.572 50.651 0.91 94.14 329 PRO A N 1
ATOM 2637 C CA . PRO A 1 331 ? -3.558 46.820 51.001 0.91 80.41 329 PRO A CA 1
ATOM 2638 C C . PRO A 1 331 ? -3.398 47.700 52.238 0.91 87.92 329 PRO A C 1
ATOM 2639 O O . PRO A 1 331 ? -2.549 47.416 53.082 0.91 84.77 329 PRO A O 1
ATOM 2643 N N . SER A 1 332 ? -4.208 48.749 52.339 0.97 79.78 330 SER A N 1
ATOM 2644 C CA . SER A 1 332 ? -4.099 49.701 53.439 0.97 70.63 330 SER A CA 1
ATOM 2645 C C . SER A 1 332 ? -4.491 49.073 54.770 0.97 83.70 330 SER A C 1
ATOM 2646 O O . SER A 1 332 ? -3.912 49.392 55.809 0.97 85.43 330 SER A O 1
ATOM 2649 N N . ILE A 1 333 ? -5.478 48.184 54.732 0.91 82.79 331 ILE A N 1
ATOM 2650 C CA . ILE A 1 333 ? -5.921 47.483 55.930 0.91 81.94 331 ILE A CA 1
ATOM 2651 C C . ILE A 1 333 ? -4.830 46.540 56.426 0.91 75.19 331 ILE A C 1
ATOM 2652 O O . ILE A 1 333 ? -4.540 46.486 57.621 0.91 70.46 331 ILE A O 1
ATOM 2657 N N . LYS A 1 334 ? -4.221 45.809 55.497 0.97 74.19 332 LYS A N 1
ATOM 2658 C CA . LYS A 1 334 ? -3.165 44.860 55.831 0.97 73.92 332 LYS A CA 1
ATOM 2659 C C . LYS A 1 334 ? -1.963 45.560 56.460 0.97 81.26 332 LYS A C 1
ATOM 2660 O O . LYS A 1 334 ? -1.475 45.143 57.509 0.97 70.54 332 LYS A O 1
ATOM 2666 N N . ILE A 1 335 ? -1.500 46.631 55.822 1.00 69.41 333 ILE A N 1
ATOM 2667 C CA . ILE A 1 335 ? -0.354 47.385 56.318 1.00 71.09 333 ILE A CA 1
ATOM 2668 C C . ILE A 1 335 ? -0.627 47.963 57.704 1.00 76.02 333 ILE A C 1
ATOM 2669 O O . ILE A 1 335 ? 0.226 47.900 58.592 1.00 67.19 333 ILE A O 1
ATOM 2674 N N . GLU A 1 336 ? -1.824 48.507 57.897 1.00 68.97 334 GLU A N 1
ATOM 2675 C CA . GLU A 1 336 ? -2.183 49.082 59.187 1.00 66.13 334 GLU A CA 1
ATOM 2676 C C . GLU A 1 336 ? -2.328 48.011 60.273 1.00 70.41 334 GLU A C 1
ATOM 2677 O O . GLU A 1 336 ? -1.831 48.182 61.383 1.00 64.17 334 GLU A O 1
ATOM 2683 N N . GLU A 1 337 ? -2.998 46.908 59.950 0.90 64.49 335 GLU A N 1
ATOM 2684 C CA . GLU A 1 337 ? -3.206 45.828 60.913 0.90 76.72 335 GLU A CA 1
ATOM 2685 C C . GLU A 1 337 ? -1.889 45.155 61.288 0.90 62.33 335 GLU A C 1
ATOM 2686 O O . GLU A 1 337 ? -1.654 44.829 62.454 0.90 61.96 335 GLU A O 1
ATOM 2692 N N . TRP A 1 338 ? -1.041 44.943 60.287 1.00 60.70 336 TRP A N 1
ATOM 2693 C CA . TRP A 1 338 ? 0.300 44.416 60.506 1.00 65.38 336 TRP A CA 1
ATOM 2694 C C . TRP A 1 338 ? 1.089 45.329 61.439 1.00 67.08 336 TRP A C 1
ATOM 2695 O O . TRP A 1 338 ? 1.773 44.857 62.346 1.00 66.61 336 TRP A O 1
ATOM 2706 N N . ASP A 1 339 ? 0.977 46.636 61.221 1.00 60.17 337 ASP A N 1
ATOM 2707 C CA . ASP A 1 339 ? 1.695 47.611 62.034 1.00 61.18 337 ASP A CA 1
ATOM 2708 C C . ASP A 1 339 ? 1.295 47.501 63.501 1.00 70.11 337 ASP A C 1
ATOM 2709 O O . ASP A 1 339 ? 2.148 47.522 64.389 1.00 66.20 337 ASP A O 1
ATOM 2714 N N . ILE A 1 340 ? -0.005 47.377 63.745 1.00 68.20 338 ILE A N 1
ATOM 2715 C CA . ILE A 1 340 ? -0.522 47.236 65.101 1.00 62.41 338 ILE A CA 1
ATOM 2716 C C . ILE A 1 340 ? -0.047 45.928 65.737 1.00 61.93 338 ILE A C 1
ATOM 2717 O O . ILE A 1 340 ? 0.349 45.901 66.902 1.00 66.28 338 ILE A O 1
ATOM 2722 N N . LEU A 1 341 ? -0.082 44.849 64.963 1.00 60.34 339 LEU A N 1
ATOM 2723 C CA . LEU A 1 341 ? 0.314 43.535 65.461 1.00 66.50 339 LEU A CA 1
ATOM 2724 C C . LEU A 1 341 ? 1.816 43.446 65.725 1.00 67.53 339 LEU A C 1
ATOM 2725 O O . LEU A 1 341 ? 2.244 42.818 66.692 1.00 64.68 339 LEU A O 1
ATOM 2730 N N . LEU A 1 342 ? 2.612 44.079 64.867 1.00 61.77 340 LEU A N 1
ATOM 2731 C CA . LEU A 1 342 ? 4.064 44.031 64.998 1.00 55.52 340 LEU A CA 1
ATOM 2732 C C . LEU A 1 342 ? 4.547 44.770 66.244 1.00 57.54 340 LEU A C 1
ATOM 2733 O O . LEU A 1 342 ? 5.603 44.445 66.786 1.00 58.22 340 LEU A O 1
ATOM 2738 N N . LYS A 1 343 ? 3.777 45.758 66.696 0.93 60.29 341 LYS A N 1
ATOM 2739 C CA . LYS A 1 343 ? 4.093 46.455 67.941 0.93 59.39 341 LYS A CA 1
ATOM 2740 C C . LYS A 1 343 ? 4.023 45.483 69.110 0.93 57.78 341 LYS A C 1
ATOM 2741 O O . LYS A 1 343 ? 4.850 45.528 70.023 0.93 58.51 341 LYS A O 1
ATOM 2747 N N . VAL A 1 344 ? 3.025 44.606 69.074 1.00 55.59 342 VAL A N 1
ATOM 2748 C CA . VAL A 1 344 ? 2.856 43.596 70.110 1.00 61.96 342 VAL A CA 1
ATOM 2749 C C . VAL A 1 344 ? 3.981 42.568 70.033 1.00 56.74 342 VAL A C 1
ATOM 2750 O O . VAL A 1 344 ? 4.602 42.234 71.043 1.00 63.03 342 VAL A O 1
ATOM 2754 N N . LEU A 1 345 ? 4.242 42.084 68.821 1.00 53.74 343 LEU A N 1
ATOM 2755 C CA . LEU A 1 345 ? 5.322 41.135 68.570 1.00 56.97 343 LEU A CA 1
ATOM 2756 C C . LEU A 1 345 ? 6.666 41.677 69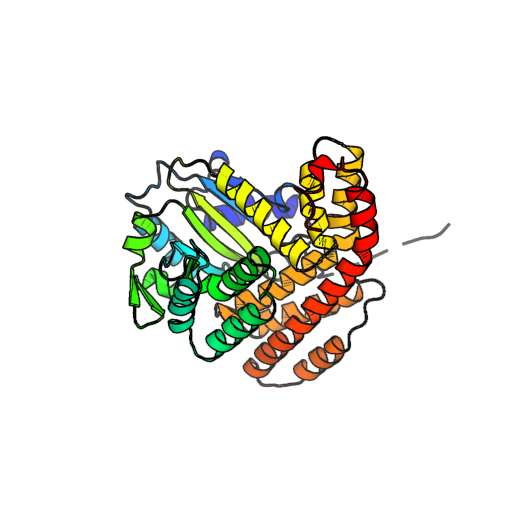.049 1.00 56.34 343 LEU A C 1
ATOM 2757 O O . LEU A 1 345 ? 7.472 40.941 69.621 1.00 55.85 343 LEU A O 1
ATOM 2762 N N . TYR A 1 346 ? 6.888 42.969 68.817 1.00 54.54 344 TYR A N 1
ATOM 2763 C CA . TYR A 1 346 ? 8.094 43.660 69.262 1.00 51.88 344 TYR A CA 1
ATOM 2764 C C . TYR A 1 346 ? 8.295 43.505 70.766 1.00 58.72 344 TYR A C 1
ATOM 2765 O O . TYR A 1 346 ? 9.388 43.176 71.225 1.00 56.56 344 TYR A O 1
ATOM 2774 N N . GLN A 1 347 ? 7.236 43.749 71.530 0.94 55.72 345 GLN A N 1
ATOM 2775 C CA . GLN A 1 347 ? 7.329 43.692 72.984 0.94 63.75 345 GLN A CA 1
ATOM 2776 C C . GLN A 1 347 ? 7.468 42.259 73.486 0.94 55.47 345 GLN A C 1
ATOM 2777 O O . GLN A 1 347 ? 8.064 42.021 74.536 0.94 52.87 345 GLN A O 1
ATOM 2783 N N . GLU A 1 348 ? 6.923 41.311 72.732 1.00 46.44 346 GLU A N 1
ATOM 2784 C CA . GLU A 1 348 ? 7.082 39.898 73.055 1.00 54.52 346 GLU A CA 1
ATOM 2785 C C . GLU A 1 348 ? 8.533 39.462 72.847 1.00 56.68 346 GLU A C 1
ATOM 2786 O O . GLU A 1 348 ? 9.108 38.761 73.683 1.00 52.22 346 GLU A O 1
ATOM 2792 N N . ILE A 1 349 ? 9.124 39.890 71.735 1.00 47.47 347 ILE A N 1
ATOM 2793 C CA . ILE A 1 349 ? 10.538 39.637 71.478 1.00 52.78 347 ILE A CA 1
ATOM 2794 C C . ILE A 1 349 ? 11.391 40.325 72.539 1.00 44.22 347 ILE A C 1
ATOM 2795 O O . ILE A 1 349 ? 12.323 39.734 73.084 1.00 49.56 347 ILE A O 1
ATOM 2800 N N . ASN A 1 350 ? 11.046 41.572 72.841 1.00 42.64 348 ASN A N 1
ATOM 2801 C CA . ASN A 1 350 ? 11.746 42.352 73.852 1.00 47.94 348 ASN A CA 1
ATOM 2802 C C . ASN A 1 350 ? 11.695 41.664 75.220 1.00 54.51 348 ASN A C 1
ATOM 2803 O O . ASN A 1 350 ? 12.706 41.559 75.916 1.00 51.67 348 ASN A O 1
ATOM 2808 N N . THR A 1 351 ? 10.512 41.186 75.591 1.00 44.37 349 THR A N 1
ATOM 2809 C CA . THR A 1 351 ? 10.324 40.482 76.857 1.00 54.92 349 THR A CA 1
ATOM 2810 C C . THR A 1 351 ? 11.145 39.196 76.898 1.00 49.15 349 THR A C 1
ATOM 2811 O O . THR A 1 351 ? 11.798 38.895 77.897 1.00 55.80 349 THR A O 1
ATOM 2815 N N . ALA A 1 352 ? 11.112 38.447 75.800 1.00 50.01 350 ALA A N 1
ATOM 2816 C CA . ALA A 1 352 ? 11.827 37.179 75.709 1.00 48.84 350 ALA A CA 1
ATOM 2817 C C . ALA A 1 352 ? 13.334 37.351 75.873 1.00 53.75 350 ALA A C 1
ATOM 2818 O O . ALA A 1 352 ? 13.969 36.596 76.609 1.00 57.86 350 ALA A O 1
ATOM 2820 N N . VAL A 1 353 ? 13.910 38.340 75.196 1.00 48.03 351 VAL A N 1
ATOM 2821 C CA . VAL A 1 353 ? 15.362 38.491 75.220 1.00 49.31 351 VAL A CA 1
ATOM 2822 C C . VAL A 1 353 ? 15.821 39.106 76.544 1.00 45.64 351 VAL A C 1
ATOM 2823 O O . VAL A 1 353 ? 16.921 38.822 77.019 1.00 48.52 351 VAL A O 1
ATOM 2827 N N . ASN A 1 354 ? 14.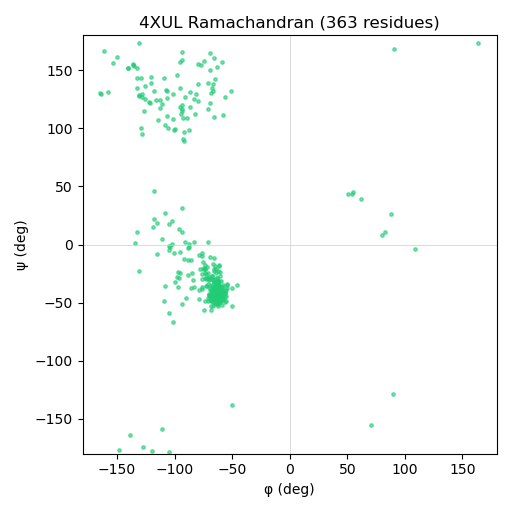969 39.922 77.156 1.00 46.94 352 ASN A N 1
ATOM 2828 C CA . ASN A 1 354 ? 15.298 40.526 78.444 1.00 45.72 352 ASN A CA 1
ATOM 2829 C C . ASN A 1 354 ? 15.257 39.501 79.578 1.00 46.88 352 ASN A C 1
ATOM 2830 O O . ASN A 1 354 ? 16.059 39.561 80.511 1.00 47.74 352 ASN A O 1
ATOM 2835 N N . ASN A 1 355 ? 14.323 38.559 79.493 1.00 48.05 353 ASN A N 1
ATOM 2836 C CA . ASN A 1 355 ? 14.268 37.456 80.451 1.00 51.58 353 ASN A CA 1
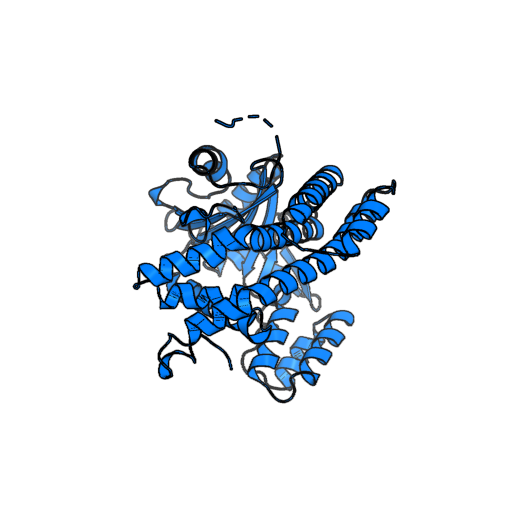ATOM 2837 C C . ASN A 1 355 ? 15.508 36.572 80.383 1.00 59.87 353 ASN A C 1
ATOM 2838 O O . ASN A 1 355 ? 16.073 36.202 81.413 1.00 52.01 353 ASN A O 1
ATOM 2843 N N . LYS A 1 356 ? 15.926 36.235 79.165 1.00 45.23 354 LYS A N 1
ATOM 2844 C CA . LYS A 1 356 ? 17.102 35.395 78.960 1.00 45.84 354 LYS A CA 1
ATOM 2845 C C . LYS A 1 356 ? 18.384 36.101 79.371 1.00 45.04 354 LYS A C 1
ATOM 2846 O O . LYS A 1 356 ? 19.364 35.456 79.739 1.00 52.43 354 LYS A O 1
ATOM 2852 N N . SER A 1 357 ? 18.379 37.429 79.305 1.00 44.82 355 SER A N 1
ATOM 2853 C CA . SER A 1 357 ? 19.597 38.194 79.550 1.00 42.08 355 SER A CA 1
ATOM 2854 C C . SER A 1 357 ? 19.767 38.616 81.005 1.00 43.15 355 SER A C 1
ATOM 2855 O O . SER A 1 357 ? 20.850 39.055 81.398 1.00 48.14 355 SER A O 1
ATOM 2858 N N . ARG A 1 358 ? 18.707 38.481 81.799 1.00 47.03 356 ARG A N 1
ATOM 2859 C CA . ARG A 1 358 ? 18.747 38.893 83.201 1.00 43.35 356 ARG A CA 1
ATOM 2860 C C . ARG A 1 358 ? 19.892 38.215 83.946 1.00 52.76 356 ARG A C 1
ATOM 2861 O O . ARG A 1 358 ? 20.613 38.864 84.708 1.00 51.35 356 ARG A O 1
ATOM 2869 N N . LYS A 1 359 ? 20.063 36.915 83.718 1.00 48.66 357 LYS A N 1
ATOM 2870 C CA . LYS A 1 359 ? 21.119 36.164 84.394 1.00 47.18 357 LYS A CA 1
ATOM 2871 C C . LYS A 1 359 ? 22.499 36.705 84.040 1.00 54.03 357 LYS A C 1
ATOM 2872 O O . LYS A 1 359 ? 23.390 36.756 84.888 1.00 46.60 357 LYS A O 1
ATOM 2878 N N . TYR A 1 360 ? 22.672 37.128 82.793 1.00 50.22 358 TYR A N 1
ATOM 2879 C CA . TYR A 1 360 ? 23.963 37.644 82.355 1.00 44.06 358 TYR A CA 1
ATOM 2880 C C . TYR A 1 360 ? 24.206 39.054 82.883 1.00 46.73 358 TYR A C 1
ATOM 2881 O O . TYR A 1 360 ? 25.334 39.396 83.236 1.00 50.13 358 TYR A O 1
ATOM 2890 N N . PHE A 1 361 ? 23.158 39.870 82.962 0.99 46.07 359 PHE A N 1
ATOM 2891 C CA . PHE A 1 361 ? 23.335 41.204 83.518 0.99 51.31 359 PHE A CA 1
ATOM 2892 C C . PHE A 1 361 ? 23.828 41.161 84.962 0.99 49.58 359 PHE A C 1
ATOM 2893 O O . PHE A 1 361 ? 24.777 41.858 85.317 0.99 51.80 359 PHE A O 1
ATOM 2901 N N . TYR A 1 362 ? 23.182 40.355 85.799 1.00 50.42 360 TYR A N 1
ATOM 2902 C CA . TYR A 1 362 ? 23.558 40.308 87.208 1.00 46.90 360 TYR A CA 1
ATOM 2903 C C . TYR A 1 362 ? 24.907 39.631 87.403 1.00 54.33 360 TYR A C 1
ATOM 2904 O O . TYR A 1 362 ? 25.632 39.949 88.343 1.00 54.42 360 TYR A O 1
ATOM 2913 N N . ARG A 1 363 ? 25.250 38.715 86.503 0.95 54.16 361 ARG A N 1
ATOM 2914 C CA . ARG A 1 363 ? 26.555 38.067 86.543 0.95 54.05 361 ARG A CA 1
ATOM 2915 C C . ARG A 1 363 ? 27.686 39.076 86.371 0.95 58.02 361 ARG A C 1
ATOM 2916 O O . ARG A 1 363 ? 28.713 38.985 87.042 0.95 65.42 361 ARG A O 1
ATOM 2924 N N . TYR A 1 364 ? 27.493 40.042 85.477 1.00 60.53 362 TYR A N 1
ATOM 2925 C CA . TYR A 1 364 ? 28.566 40.970 85.134 1.00 64.32 362 TYR A CA 1
ATOM 2926 C C . TYR A 1 364 ? 28.496 42.305 85.884 1.00 54.32 362 TYR A C 1
ATOM 2927 O O . TYR A 1 364 ? 29.517 42.971 86.046 1.00 63.73 362 TYR A O 1
ATOM 2936 N N . ILE A 1 365 ? 27.315 42.693 86.358 1.00 53.13 363 ILE A N 1
ATOM 2937 C CA . ILE A 1 365 ? 27.219 43.900 87.179 1.00 58.22 363 ILE A CA 1
ATOM 2938 C C . ILE A 1 365 ? 27.812 43.624 88.562 1.00 73.51 363 ILE A C 1
ATOM 2939 O O . ILE A 1 365 ? 28.289 44.536 89.240 1.00 71.09 363 ILE A O 1
ATOM 2944 N N . ALA A 1 366 ? 27.804 42.355 88.962 0.94 62.29 364 ALA A N 1
ATOM 2945 C CA . ALA A 1 366 ? 28.396 41.938 90.227 0.94 74.36 364 ALA A CA 1
ATOM 2946 C C . ALA A 1 366 ? 29.921 41.954 90.151 0.94 73.11 364 ALA A C 1
ATOM 2947 O O . ALA A 1 366 ? 30.600 41.941 91.177 0.94 75.66 364 ALA A O 1
ATOM 2949 N N . MET A 1 367 ? 30.452 41.976 88.932 1.00 68.24 365 MET A N 1
ATOM 2950 C CA . MET A 1 367 ? 31.894 42.067 88.727 1.00 60.48 365 MET A CA 1
ATOM 2951 C C . MET A 1 367 ? 32.340 43.524 88.669 1.00 72.67 365 MET A C 1
ATOM 2952 O O . MET A 1 367 ? 33.530 43.820 88.545 1.00 76.66 365 MET A O 1
ATOM 2957 N N . VAL A 1 368 ? 31.373 44.431 88.756 1.00 68.26 366 VAL A N 1
ATOM 2958 C CA . VAL A 1 368 ? 31.664 45.856 88.810 1.00 70.97 366 VAL A CA 1
ATOM 2959 C C . VAL A 1 368 ? 31.809 46.299 90.262 1.00 75.84 366 VAL A C 1
ATOM 2960 O O . VAL A 1 368 ? 30.926 46.031 91.082 1.00 65.85 366 VAL A O 1
ATOM 2964 N N . PRO A 1 369 ? 32.935 46.958 90.585 0.94 82.38 367 PRO A N 1
ATOM 2965 C CA . PRO A 1 369 ? 33.164 47.530 91.916 0.94 84.66 367 PRO A CA 1
ATOM 2966 C C . PRO A 1 369 ? 31.989 48.393 92.371 0.94 88.24 367 PRO A C 1
ATOM 2967 O O . PRO A 1 369 ? 31.515 49.225 91.596 0.94 86.12 367 PRO A O 1
ATOM 2971 N N . PRO A 1 370 ? 31.523 48.184 93.613 0.96 89.18 368 PRO A N 1
ATOM 2972 C CA . PRO A 1 370 ? 30.331 48.812 94.199 0.96 83.54 368 PRO A CA 1
ATOM 2973 C C . PRO A 1 370 ? 30.221 50.318 93.958 0.96 75.66 368 PRO A C 1
ATOM 2974 O O . PRO A 1 370 ? 29.109 50.822 93.794 0.96 78.83 368 PRO A O 1
ATOM 2978 N N . GLN A 1 371 ? 31.348 51.023 93.934 0.95 89.68 369 GLN A N 1
ATOM 2979 C CA . GLN A 1 371 ? 31.327 52.472 93.745 0.95 93.47 369 GLN A CA 1
ATOM 2980 C C . GLN A 1 371 ? 31.028 52.852 92.295 0.95 88.95 369 GLN A C 1
ATOM 2981 O O . GLN A 1 371 ? 30.607 53.976 92.015 0.95 90.67 369 GLN A O 1
ATOM 2987 N N . ASP A 1 372 ? 31.241 51.913 91.379 1.00 84.66 370 ASP A N 1
ATOM 2988 C CA . ASP A 1 372 ? 31.035 52.174 89.957 1.00 81.07 370 ASP A CA 1
ATOM 2989 C C . ASP A 1 372 ? 29.728 51.592 89.436 1.00 76.95 370 ASP A C 1
ATOM 2990 O O . ASP A 1 372 ? 29.415 51.721 88.253 1.00 83.34 370 ASP A O 1
ATOM 2995 N N . ARG A 1 373 ? 28.967 50.949 90.314 0.95 76.56 371 ARG A N 1
ATOM 2996 C CA . ARG A 1 373 ? 27.704 50.345 89.908 0.95 85.95 371 ARG A CA 1
ATOM 2997 C C . ARG A 1 373 ? 26.655 51.405 89.591 0.95 81.42 371 ARG A C 1
ATOM 2998 O O . ARG A 1 373 ? 25.761 51.178 88.776 0.95 83.60 371 ARG A O 1
ATOM 3006 N N . SER A 1 374 ? 26.775 52.564 90.231 0.97 84.03 372 SER A N 1
ATOM 3007 C CA . SER A 1 374 ? 25.822 53.652 90.035 0.97 74.76 372 SER A CA 1
ATOM 3008 C C . SER A 1 374 ? 25.857 54.179 88.602 0.97 74.74 372 SER A C 1
ATOM 3009 O O . SER A 1 374 ? 24.833 54.604 88.066 0.97 76.82 372 SER A O 1
ATOM 3012 N N . LYS A 1 375 ? 27.034 54.143 87.983 1.00 70.88 373 LYS A N 1
ATOM 3013 C CA . LYS A 1 375 ? 27.194 54.653 86.624 1.00 82.86 373 LYS A CA 1
ATOM 3014 C C . LYS A 1 375 ? 27.040 53.555 85.567 1.00 77.38 373 LYS A C 1
ATOM 3015 O O . LYS A 1 375 ? 27.325 53.773 84.391 1.00 75.21 373 LYS A O 1
ATOM 3021 N N . ASN A 1 376 ? 26.581 52.382 85.992 0.95 74.09 374 ASN A N 1
ATOM 3022 C CA . ASN A 1 376 ? 26.329 51.276 85.073 0.95 70.62 374 ASN A CA 1
ATOM 3023 C C . ASN A 1 376 ? 24.985 50.606 85.340 0.95 55.10 374 ASN A C 1
ATOM 3024 O O . ASN A 1 376 ? 24.617 49.642 84.668 0.95 72.34 374 ASN A O 1
ATOM 3029 N N . TYR A 1 377 ? 24.249 51.128 86.316 0.93 69.64 375 TYR A N 1
ATOM 3030 C CA . TYR A 1 377 ? 23.043 50.467 86.795 0.93 73.40 375 TYR A CA 1
ATOM 3031 C C . TYR A 1 377 ? 22.189 51.406 87.638 0.93 66.38 375 TYR A C 1
ATOM 3032 O O . TYR A 1 377 ? 22.686 52.055 88.557 0.93 82.28 375 TYR A O 1
ATOM 3041 N N . ILE A 1 378 ? 20.901 51.475 87.318 0.98 64.94 376 ILE A N 1
ATOM 3042 C CA . ILE A 1 378 ? 19.953 52.243 88.117 0.98 75.32 376 ILE A CA 1
ATOM 3043 C C . ILE A 1 378 ? 19.161 51.300 89.016 0.98 70.76 376 ILE A C 1
ATOM 3044 O O . ILE A 1 378 ? 18.308 50.551 88.542 0.98 85.30 376 ILE A O 1
ATOM 3049 N N . SER A 1 379 ? 19.450 51.334 90.313 1.00 89.41 377 SER A N 1
ATOM 3050 C CA . SER A 1 379 ? 18.805 50.429 91.259 1.00 97.06 377 SER A CA 1
ATOM 3051 C C . SER A 1 379 ? 17.319 50.743 91.429 1.00 90.12 377 SER A C 1
ATOM 3052 O O . SER A 1 379 ? 16.942 51.662 92.157 1.00 107.25 377 SER A O 1
#

InterPro domains:
  IPR048543 L544-like, nucleotidyltransferase domain [PF21655] (4-196)
  IPR048545 L544-like, helical domain [PF21657] (211-354)

Solvent-accessible surface area: 19348 Å² total; per-residue (Å²): 197,177,151,152,27,19,21,80,32,68,140,164,20,13,111,101,0,83,76,123,9,0,66,110,0,8,28,28,62,74,153,126,54,13,77,8,69,35,15,4,144,110,134,4,43,33,6,13,32,0,37,1,10,0,51,0,80,89,101,7,16,95,165,45,0,42,91,45,0,34,128,10,0,70,85,3,99,93,26,126,104,8,34,3,0,10,0,28,7,14,64,12,106,76,2,92,22,82,99,5,46,95,151,33,6,59,94,3,28,66,37,8,60,108,103,44,68,95,84,0,76,102,19,35,85,145,36,172,106,60,76,128,53,27,36,17,40,0,58,63,59,0,79,78,46,46,77,7,90,0,78,12,114,31,0,72,122,14,40,30,133,36,24,105,157,62,77,26,65,0,111,112,12,0,56,102,46,25,47,0,56,0,43,1,11,6,119,4,57,30,16,12,4,6,0,39,0,41,0,6,0,36,169,76,106,26,57,87,57,90,145,97,58,30,96,60,42,17,46,57,1,3,23,49,84,31,26,0,37,0,0,36,7,0,38,132,59,17,144,136,67,135,78,16,26,112,130,0,48,68,7,0,4,121,97,14,0,18,7,15,0,0,2,39,13,7,71,18,0,55,31,0,53,106,9,65,47,20,166,41,113,56,0,43,54,11,4,101,5,0,26,68,1,2,123,127,5,99,79,34,160,22,124,8,25,146,66,0,112,115,24,49,115,57,137,36,69,80,82,30,15,61,71,4,2,76,30,2,99,72,0,57,94,53,0,5,72,24,0,13,74,62,0,94,106,30,0,92,122,9,10,64,101,2,52,102,130,34,89,90,130,5,40,49,126